Protein AF-A0A344W800-F1 (afdb_monomer_lite)

Foldseek 3Di:
DVVVVVVVVVVVVPFFPVQVVLVVLLVVLLQVLLVLFQQLLVLLVVLLVVLQVQLLVCLVVCLVPPQVLPDPDDSLLSSLVSSVCSSVVSNVVVVVLLVVLVVLLPDPQLLVVQVVVVVVVVLVVLLVVLLVCLCVQLVPPVLCVVCVRSSVSSVVSSVVSSVVVVVVVVVVCVVVVPDRDSDDDPPCRVVSVVVSVVSSVVNCNNSVVPDDDSNRSNNSSVSSSVSSLVVLLSVLLSQVLHPVNCPDPSQPVGDHDNVVSNVVNLLCLVVCVVRRVSRDNDCPRVVNVVCCCVPVND

Radius of gyration: 25.33 Å; chains: 1; bounding box: 66×56×64 Å

pLDDT: mean 83.4, std 11.25, range [41.91, 95.56]

Structure (mmCIF, N/CA/C/O backbone):
data_AF-A0A344W800-F1
#
_entry.id   AF-A0A344W800-F1
#
loop_
_atom_site.group_PDB
_atom_site.id
_atom_site.type_symbol
_atom_site.label_atom_id
_atom_site.label_alt_id
_atom_site.label_comp_id
_atom_site.label_asym_id
_atom_site.label_entity_id
_atom_site.label_seq_id
_atom_site.pdbx_PDB_ins_code
_atom_site.Cartn_x
_atom_site.Cartn_y
_atom_site.Cartn_z
_atom_site.occupancy
_atom_site.B_iso_or_equiv
_atom_site.auth_seq_id
_atom_site.auth_comp_id
_atom_site.auth_asym_id
_atom_site.auth_atom_id
_atom_site.pdbx_PDB_model_num
ATOM 1 N N . MET A 1 1 ? 21.351 33.895 -22.421 1.00 49.69 1 MET A N 1
ATOM 2 C CA . MET A 1 1 ? 20.233 33.202 -21.737 1.00 49.69 1 MET A CA 1
ATOM 3 C C . MET A 1 1 ? 19.113 32.776 -22.689 1.00 49.69 1 MET A C 1
ATOM 5 O O . MET A 1 1 ? 18.668 31.650 -22.544 1.00 49.69 1 MET A O 1
ATOM 9 N N . GLY A 1 2 ? 18.699 33.583 -23.681 1.00 63.81 2 GLY A N 1
ATOM 10 C CA . GLY A 1 2 ? 17.606 33.224 -24.612 1.00 63.81 2 GLY A CA 1
ATOM 11 C C . GLY A 1 2 ? 17.771 31.886 -25.351 1.00 63.81 2 GLY A C 1
ATOM 12 O O . GLY A 1 2 ? 16.849 31.085 -25.349 1.00 63.81 2 GLY A O 1
ATOM 13 N N . ASN A 1 3 ? 18.964 31.576 -25.877 1.00 68.25 3 ASN A N 1
ATOM 14 C CA . ASN A 1 3 ? 19.209 30.296 -26.566 1.00 68.25 3 ASN A CA 1
ATOM 15 C C . ASN A 1 3 ? 19.144 29.072 -25.638 1.00 68.25 3 ASN A C 1
ATOM 17 O O . ASN A 1 3 ? 18.740 28.005 -26.075 1.00 68.25 3 ASN A O 1
ATOM 21 N N . PHE A 1 4 ? 19.506 29.220 -24.358 1.00 73.19 4 PHE A N 1
ATOM 22 C CA . PHE A 1 4 ? 19.396 28.136 -23.379 1.00 73.19 4 PHE A CA 1
ATOM 23 C C . PHE A 1 4 ? 17.930 27.837 -23.066 1.00 73.19 4 PHE A C 1
ATOM 25 O O . PHE A 1 4 ? 17.520 26.689 -23.151 1.00 73.19 4 PHE A O 1
ATOM 32 N N . PHE A 1 5 ? 17.131 28.869 -22.772 1.00 72.06 5 PHE A N 1
ATOM 33 C CA . PHE A 1 5 ? 15.703 28.685 -22.516 1.00 72.06 5 PHE A CA 1
ATOM 34 C C . PHE A 1 5 ? 14.963 28.195 -23.761 1.00 72.06 5 PHE A C 1
ATOM 36 O O . PHE A 1 5 ? 14.149 27.296 -23.637 1.00 72.06 5 PHE A O 1
ATOM 43 N N . ASN A 1 6 ? 15.274 28.701 -24.957 1.00 71.38 6 ASN A N 1
ATOM 44 C CA . ASN A 1 6 ? 14.645 28.227 -26.193 1.00 71.38 6 ASN A CA 1
ATOM 45 C C . ASN A 1 6 ? 15.005 26.770 -26.502 1.00 71.38 6 ASN A C 1
ATOM 47 O O . ASN A 1 6 ? 14.124 25.998 -26.857 1.00 71.38 6 ASN A O 1
ATOM 51 N N . ASN A 1 7 ? 16.265 26.366 -26.309 1.00 72.62 7 ASN A N 1
ATOM 52 C CA . ASN A 1 7 ? 16.652 24.963 -26.458 1.00 72.62 7 ASN A CA 1
ATOM 53 C C . ASN A 1 7 ? 15.999 24.084 -25.388 1.00 72.62 7 ASN A C 1
ATOM 55 O O . ASN A 1 7 ? 15.491 23.022 -25.713 1.00 72.62 7 ASN A O 1
ATOM 59 N N . PHE A 1 8 ? 15.939 24.549 -24.141 1.00 72.75 8 PHE A N 1
ATOM 60 C CA . PHE A 1 8 ? 15.263 23.850 -23.051 1.00 72.75 8 PHE A CA 1
ATOM 61 C C . PHE A 1 8 ? 13.765 23.665 -23.332 1.00 72.75 8 PHE A C 1
ATOM 63 O O . PHE A 1 8 ? 13.250 22.558 -23.205 1.00 72.75 8 PHE A O 1
ATOM 70 N N . TRP A 1 9 ? 13.076 24.714 -23.791 1.00 69.81 9 TRP A N 1
ATOM 71 C CA . TRP A 1 9 ? 11.665 24.657 -24.176 1.00 69.81 9 TRP A CA 1
ATOM 72 C C . TRP A 1 9 ? 11.426 23.784 -25.409 1.00 69.81 9 TRP A C 1
ATOM 74 O O . TRP A 1 9 ? 10.441 23.055 -25.428 1.00 69.81 9 TRP A O 1
ATOM 84 N N . ASN A 1 10 ? 12.330 23.801 -26.392 1.00 72.88 10 ASN A N 1
ATOM 85 C CA . ASN A 1 10 ? 12.253 22.929 -27.567 1.00 72.88 10 ASN A CA 1
ATOM 86 C C . ASN A 1 10 ? 12.491 21.456 -27.215 1.00 72.88 10 ASN A C 1
ATOM 88 O O . ASN A 1 10 ? 11.852 20.581 -27.783 1.00 72.88 10 ASN A O 1
ATOM 92 N N . THR A 1 11 ? 13.381 21.158 -26.267 1.00 67.12 11 THR A N 1
ATOM 93 C CA . THR A 1 11 ? 13.547 19.792 -25.759 1.00 67.12 11 THR A CA 1
ATOM 94 C C . THR A 1 11 ? 12.309 19.357 -24.977 1.00 67.12 11 THR A C 1
ATOM 96 O O . THR A 1 11 ? 11.832 18.251 -25.184 1.00 67.12 11 THR A O 1
ATOM 99 N N . ILE A 1 12 ? 11.738 20.234 -24.143 1.00 63.16 12 ILE A N 1
ATOM 100 C CA . ILE A 1 12 ? 10.513 19.963 -23.373 1.00 63.16 12 ILE A CA 1
ATOM 101 C C . ILE A 1 12 ? 9.280 19.771 -24.266 1.00 63.16 12 ILE A C 1
ATOM 103 O O . ILE A 1 12 ? 8.424 18.948 -23.947 1.00 63.16 12 ILE A O 1
ATOM 107 N N . SER A 1 13 ? 9.165 20.505 -25.374 1.00 63.06 13 SER A N 1
ATOM 108 C CA . SER A 1 13 ? 8.024 20.385 -26.291 1.00 63.06 13 SER A CA 1
ATOM 109 C C . SER A 1 13 ? 8.039 19.097 -27.117 1.00 63.06 13 SER A C 1
ATOM 111 O O . SER A 1 13 ? 6.994 18.704 -27.627 1.00 63.06 13 SER A O 1
ATOM 113 N N . LEU A 1 14 ? 9.195 18.434 -27.217 1.00 68.12 14 LEU A N 1
ATOM 114 C CA . LEU A 1 14 ? 9.367 17.143 -27.887 1.00 68.12 14 LEU A CA 1
ATOM 115 C C . LEU A 1 14 ? 9.095 15.938 -26.969 1.00 68.12 14 LEU A C 1
ATOM 117 O O . LEU A 1 14 ? 9.099 14.809 -27.451 1.00 68.12 14 LEU A O 1
ATOM 121 N N . LEU A 1 15 ? 8.865 16.146 -25.665 1.00 70.19 15 LEU A N 1
ATOM 122 C CA . LEU A 1 15 ? 8.589 15.049 -24.733 1.00 70.19 15 LEU A CA 1
ATOM 123 C C . LEU A 1 15 ? 7.209 14.431 -24.982 1.00 70.19 15 LEU A C 1
ATOM 125 O O . LEU A 1 15 ? 6.197 15.134 -25.064 1.00 70.19 15 LEU A O 1
ATOM 129 N N . ALA A 1 16 ? 7.161 13.099 -24.992 1.00 76.50 16 ALA A N 1
ATOM 130 C CA . ALA A 1 16 ? 5.912 12.352 -25.016 1.00 76.50 16 ALA A CA 1
ATOM 131 C C . ALA A 1 16 ? 5.113 12.571 -23.715 1.00 76.50 16 ALA A C 1
ATOM 133 O O . ALA A 1 16 ? 5.649 12.931 -22.663 1.00 76.50 16 ALA A O 1
ATOM 134 N N . TRP A 1 17 ? 3.803 12.316 -23.754 1.00 75.62 17 TRP A N 1
ATOM 135 C CA . TRP A 1 17 ? 2.934 12.431 -22.572 1.00 75.62 17 TRP A CA 1
ATOM 136 C C . TRP A 1 17 ? 3.392 11.527 -21.406 1.00 75.62 17 TRP A C 1
ATOM 138 O O . TRP A 1 17 ? 3.199 11.864 -20.236 1.00 75.62 17 TRP A O 1
ATOM 148 N N . SER A 1 18 ? 4.033 10.400 -21.726 1.00 76.44 18 SER A N 1
ATOM 149 C CA . SER A 1 18 ? 4.589 9.422 -20.789 1.00 76.44 18 SER A CA 1
ATOM 150 C C . SER A 1 18 ? 5.820 9.958 -20.033 1.00 76.44 18 SER A C 1
ATOM 152 O O . SER A 1 18 ? 5.978 9.711 -18.832 1.00 76.44 18 SER A O 1
ATOM 154 N N . ASP A 1 19 ? 6.644 10.784 -20.685 1.00 81.44 19 ASP A N 1
ATOM 155 C CA . ASP A 1 19 ? 7.768 11.482 -20.052 1.00 81.44 19 ASP A CA 1
ATOM 156 C C . ASP A 1 19 ? 7.292 12.557 -19.078 1.00 81.44 19 ASP A C 1
ATOM 158 O O . ASP A 1 19 ? 7.815 12.672 -17.967 1.00 81.44 19 ASP A O 1
ATOM 162 N N . TRP A 1 20 ? 6.263 13.316 -19.465 1.00 82.94 20 TRP A N 1
ATOM 163 C CA . TRP A 1 20 ? 5.637 14.302 -18.585 1.00 82.94 20 TRP A CA 1
ATOM 164 C C . TRP A 1 20 ? 5.102 13.657 -17.310 1.00 82.94 20 TRP A C 1
ATOM 166 O O . TRP A 1 20 ? 5.324 14.181 -16.218 1.00 82.94 20 TRP A O 1
ATOM 176 N N . LEU A 1 21 ? 4.455 12.497 -17.429 1.00 84.62 21 LEU A N 1
ATOM 177 C CA . LEU A 1 21 ? 3.961 11.745 -16.279 1.00 84.62 21 LEU A CA 1
ATOM 178 C C . LEU A 1 21 ? 5.110 11.310 -15.357 1.00 84.62 21 LEU A C 1
ATOM 180 O O . LEU A 1 21 ? 5.040 11.531 -14.146 1.00 84.62 21 LEU A O 1
ATOM 184 N N . THR A 1 22 ? 6.192 10.769 -15.921 1.00 87.75 22 THR A N 1
ATOM 185 C CA . THR A 1 22 ? 7.390 10.371 -15.164 1.00 87.75 22 THR A CA 1
ATOM 186 C C . THR A 1 22 ? 8.010 11.554 -14.417 1.00 87.75 22 THR A C 1
ATOM 188 O O . THR A 1 22 ? 8.276 11.469 -13.215 1.00 87.75 22 THR A O 1
ATOM 191 N N . LEU A 1 23 ? 8.186 12.691 -15.094 1.00 88.50 23 LEU A N 1
ATOM 192 C CA . LEU A 1 23 ? 8.730 13.906 -14.485 1.00 88.50 23 LEU A CA 1
ATOM 193 C C . LEU A 1 23 ? 7.828 14.445 -13.373 1.00 88.50 23 LEU A C 1
ATOM 195 O O . LEU A 1 23 ? 8.332 14.814 -12.313 1.00 88.50 23 LEU A O 1
ATOM 199 N N . ILE A 1 24 ? 6.508 14.449 -13.573 1.00 90.44 24 ILE A N 1
ATOM 200 C CA . ILE A 1 24 ? 5.546 14.864 -12.545 1.00 90.44 24 ILE A CA 1
ATOM 201 C C . ILE A 1 24 ? 5.686 13.986 -11.299 1.00 90.44 24 ILE A C 1
ATOM 203 O O . ILE A 1 24 ? 5.756 14.521 -10.190 1.00 90.44 24 ILE A O 1
ATOM 207 N N . ILE A 1 25 ? 5.787 12.661 -11.459 1.00 89.88 25 ILE A N 1
ATOM 208 C CA . ILE A 1 25 ? 5.995 11.745 -10.330 1.00 89.88 25 ILE A CA 1
ATOM 209 C C . ILE A 1 25 ? 7.291 12.101 -9.593 1.00 89.88 25 ILE A C 1
ATOM 211 O O . ILE A 1 25 ? 7.264 12.309 -8.378 1.00 89.88 25 ILE A O 1
ATOM 215 N N . LEU A 1 26 ? 8.413 12.238 -10.301 1.00 93.25 26 LEU A N 1
ATOM 216 C CA . LEU A 1 26 ? 9.699 12.563 -9.674 1.00 93.25 26 LEU A CA 1
ATOM 217 C C . LEU A 1 26 ? 9.670 13.912 -8.945 1.00 93.25 26 LEU A C 1
ATOM 219 O O . LEU A 1 26 ? 10.136 14.004 -7.808 1.00 93.25 26 LEU A O 1
ATOM 223 N N . ILE A 1 27 ? 9.070 14.940 -9.549 1.00 92.75 27 ILE A N 1
ATOM 224 C CA . ILE A 1 27 ? 8.921 16.269 -8.940 1.00 92.75 27 ILE A CA 1
ATOM 225 C C . ILE A 1 27 ? 8.067 16.191 -7.670 1.00 92.75 27 ILE A C 1
ATOM 227 O O . ILE A 1 27 ? 8.437 16.772 -6.647 1.00 92.75 27 ILE A O 1
ATOM 231 N N . ILE A 1 28 ? 6.957 15.446 -7.687 1.00 93.56 28 ILE A N 1
ATOM 232 C CA . ILE A 1 28 ? 6.118 15.244 -6.496 1.00 93.56 28 ILE A CA 1
ATOM 233 C C . ILE A 1 28 ? 6.933 14.602 -5.371 1.00 93.56 28 ILE A C 1
ATOM 235 O O . ILE A 1 28 ? 6.839 15.033 -4.220 1.00 93.56 28 ILE A O 1
ATOM 239 N N . PHE A 1 29 ? 7.752 13.598 -5.682 1.00 93.06 29 PHE A N 1
ATOM 240 C CA . PHE A 1 29 ? 8.599 12.932 -4.694 1.00 93.06 29 PHE A CA 1
ATOM 241 C C . PHE A 1 29 ? 9.720 13.838 -4.166 1.00 93.06 29 PHE A C 1
ATOM 243 O O . PHE A 1 29 ? 9.983 13.826 -2.964 1.00 93.06 29 PHE A O 1
ATOM 250 N N . VAL A 1 30 ? 10.313 14.674 -5.017 1.00 93.00 30 VAL A N 1
ATOM 251 C CA . VAL A 1 30 ? 11.285 15.717 -4.645 1.00 93.00 30 VAL A CA 1
ATOM 252 C C . VAL A 1 30 ? 10.670 16.725 -3.675 1.00 93.00 30 VAL A C 1
ATOM 254 O O . VAL A 1 30 ? 11.193 16.931 -2.578 1.00 93.00 30 VAL A O 1
ATOM 257 N N . ILE A 1 31 ? 9.519 17.304 -4.032 1.00 92.56 31 ILE A N 1
ATOM 258 C CA . ILE A 1 31 ? 8.812 18.286 -3.198 1.00 92.56 31 ILE A CA 1
ATOM 259 C C . ILE A 1 31 ? 8.389 17.640 -1.876 1.00 92.56 31 ILE A C 1
ATOM 261 O O . ILE A 1 31 ? 8.593 18.212 -0.803 1.00 92.56 31 ILE A O 1
ATOM 265 N N . ARG A 1 32 ? 7.844 16.419 -1.928 1.00 91.06 32 ARG A N 1
ATOM 266 C CA . ARG A 1 32 ? 7.457 15.667 -0.731 1.00 91.06 32 ARG A CA 1
ATOM 267 C C . ARG A 1 32 ? 8.666 15.390 0.161 1.00 91.06 32 ARG A C 1
ATOM 269 O O . ARG A 1 32 ? 8.565 15.617 1.362 1.00 91.06 32 ARG A O 1
ATOM 276 N N . GLY A 1 33 ? 9.792 14.957 -0.402 1.00 89.31 33 GLY A N 1
ATOM 277 C CA . GLY A 1 33 ? 11.035 14.724 0.334 1.00 89.31 33 GLY A CA 1
ATOM 278 C C . GLY A 1 33 ? 11.569 16.001 0.986 1.00 89.31 33 GLY A C 1
ATOM 279 O O . GLY A 1 33 ? 11.994 15.973 2.140 1.00 89.31 33 GLY A O 1
ATOM 280 N N . PHE A 1 34 ? 11.457 17.143 0.303 1.00 89.62 34 PHE A N 1
ATOM 281 C CA . PHE A 1 34 ? 11.826 18.441 0.865 1.00 89.62 34 PHE A CA 1
ATOM 282 C C . PHE A 1 34 ? 10.953 18.838 2.062 1.00 89.62 34 PHE A C 1
ATOM 284 O O . PHE A 1 34 ? 11.475 19.260 3.092 1.00 89.62 34 PHE A O 1
ATOM 291 N N . ILE A 1 35 ? 9.630 18.676 1.948 1.00 87.94 35 ILE A N 1
ATOM 292 C CA . ILE A 1 35 ? 8.675 18.999 3.024 1.00 87.94 35 ILE A CA 1
ATOM 293 C C . ILE A 1 35 ? 8.844 18.049 4.216 1.00 87.94 35 ILE A C 1
ATOM 295 O O . ILE A 1 35 ? 8.729 18.468 5.366 1.00 87.94 35 ILE A O 1
ATOM 299 N N . GLN A 1 36 ? 9.084 16.763 3.953 1.00 85.69 36 GLN A N 1
ATOM 300 C CA . GLN A 1 36 ? 9.204 15.739 4.993 1.00 85.69 36 GLN A CA 1
ATOM 301 C C . GLN A 1 36 ? 10.559 15.770 5.704 1.00 85.69 36 GLN A C 1
ATOM 303 O O . GLN A 1 36 ? 10.627 15.433 6.887 1.00 85.69 36 GLN A O 1
ATOM 308 N N . GLY A 1 37 ? 11.612 16.188 5.003 1.00 88.12 37 GLY A N 1
ATOM 309 C CA . GLY A 1 37 ? 12.973 16.189 5.515 1.00 88.12 37 GLY A CA 1
ATOM 310 C C . GLY A 1 37 ? 13.622 14.802 5.539 1.00 88.12 37 GLY A C 1
ATOM 311 O O . GLY A 1 37 ? 12.955 13.769 5.484 1.00 88.12 37 GLY A O 1
ATOM 312 N N . LEU A 1 38 ? 14.953 14.783 5.633 1.00 87.94 38 LEU A N 1
ATOM 313 C CA . LEU A 1 38 ? 15.798 13.590 5.530 1.00 87.94 38 LEU A CA 1
ATOM 314 C C . LEU A 1 38 ? 15.372 12.479 6.494 1.00 87.94 38 LEU A C 1
ATOM 316 O O . LEU A 1 38 ? 15.190 11.347 6.063 1.00 87.94 38 LEU A O 1
ATOM 320 N N . ALA A 1 39 ? 15.195 12.783 7.782 1.00 86.44 39 ALA A N 1
ATOM 321 C CA . ALA A 1 39 ? 14.913 11.751 8.784 1.00 86.44 39 ALA A CA 1
ATOM 322 C C . ALA A 1 39 ? 13.621 10.972 8.486 1.00 86.44 39 ALA A C 1
ATOM 324 O O . ALA A 1 39 ? 13.608 9.741 8.498 1.00 86.44 39 ALA A O 1
ATOM 325 N N . LYS A 1 40 ? 12.542 11.689 8.159 1.00 87.88 40 LYS A N 1
ATOM 326 C CA . LYS A 1 40 ? 11.261 11.071 7.807 1.00 87.88 40 LYS A CA 1
ATOM 327 C C . LYS A 1 40 ? 11.345 10.330 6.475 1.00 87.88 40 LYS A C 1
ATOM 329 O O . LYS A 1 40 ? 10.721 9.281 6.314 1.00 87.88 40 LYS A O 1
ATOM 334 N N . GLU A 1 41 ? 12.139 10.847 5.544 1.00 90.25 41 GLU A N 1
ATOM 335 C CA . GLU A 1 41 ? 12.329 10.242 4.233 1.00 90.25 41 GLU A CA 1
ATOM 336 C C . GLU A 1 41 ? 13.143 8.938 4.292 1.00 90.25 41 GLU A C 1
ATOM 338 O O . GLU A 1 41 ? 12.787 7.986 3.602 1.00 90.25 41 GLU A O 1
ATOM 343 N N . ILE A 1 42 ? 14.135 8.825 5.187 1.00 90.25 42 ILE A N 1
ATOM 344 C CA . ILE A 1 42 ? 14.853 7.565 5.467 1.00 90.25 42 ILE A CA 1
ATOM 345 C C . ILE A 1 42 ? 13.879 6.488 5.956 1.00 90.25 42 ILE A C 1
ATOM 347 O O . ILE A 1 42 ? 13.868 5.375 5.434 1.00 90.25 42 ILE A O 1
ATOM 351 N N . ILE A 1 43 ? 13.022 6.819 6.926 1.00 89.69 43 ILE A N 1
ATOM 352 C CA . ILE A 1 43 ? 12.011 5.880 7.439 1.00 89.69 43 ILE A CA 1
ATOM 353 C C . ILE A 1 43 ? 11.050 5.482 6.312 1.00 89.69 43 ILE A C 1
ATOM 355 O O . ILE A 1 43 ? 10.740 4.305 6.131 1.00 89.69 43 ILE A O 1
ATOM 359 N N . SER A 1 44 ? 10.621 6.456 5.506 1.00 89.31 44 SER A N 1
ATOM 360 C CA . SER A 1 44 ? 9.770 6.229 4.333 1.00 89.31 44 SER A CA 1
ATOM 361 C C . SER A 1 44 ? 10.415 5.272 3.326 1.00 89.31 44 SER A C 1
ATOM 363 O O . SER A 1 44 ? 9.707 4.447 2.750 1.00 89.31 44 SER A O 1
ATOM 365 N N . LEU A 1 45 ? 11.733 5.363 3.132 1.00 91.62 45 LEU A N 1
ATOM 366 C CA . LEU A 1 45 ? 12.513 4.501 2.246 1.00 91.62 45 LEU A CA 1
ATOM 367 C C . LEU A 1 45 ? 12.637 3.074 2.794 1.00 91.62 45 LEU A C 1
ATOM 369 O O . LEU A 1 45 ? 12.473 2.128 2.029 1.00 91.62 45 LEU A O 1
ATOM 373 N N . ILE A 1 46 ? 12.815 2.896 4.108 1.00 91.75 46 ILE A N 1
ATOM 374 C CA . ILE A 1 46 ? 12.781 1.564 4.742 1.00 91.75 46 ILE A CA 1
ATOM 375 C C . ILE A 1 46 ? 11.445 0.867 4.452 1.00 91.75 46 ILE A C 1
ATOM 377 O O . ILE A 1 46 ? 11.426 -0.305 4.087 1.00 91.75 46 ILE A O 1
ATOM 381 N N . PHE A 1 47 ? 10.325 1.590 4.534 1.00 91.50 47 PHE A N 1
ATOM 382 C CA . PHE A 1 47 ? 9.023 1.026 4.173 1.00 91.50 47 PHE A CA 1
ATOM 383 C C . PHE A 1 47 ? 8.890 0.684 2.683 1.00 91.50 47 PHE A C 1
ATOM 385 O O . PHE A 1 47 ? 8.169 -0.253 2.358 1.00 91.50 47 PHE A O 1
ATOM 392 N N . VAL A 1 48 ? 9.560 1.408 1.777 1.00 92.50 48 VAL A N 1
ATOM 393 C CA . VAL A 1 48 ? 9.609 1.023 0.352 1.00 92.50 48 VAL A CA 1
ATOM 394 C C . VAL A 1 48 ? 10.352 -0.293 0.186 1.00 92.50 48 VAL A C 1
ATOM 396 O O . VAL A 1 48 ? 9.848 -1.181 -0.490 1.00 92.50 48 VAL A O 1
ATOM 399 N N . ILE A 1 49 ? 11.503 -0.447 0.843 1.00 92.19 49 ILE A N 1
ATOM 400 C CA . ILE A 1 49 ? 12.272 -1.697 0.810 1.00 92.19 49 ILE A CA 1
ATOM 401 C C . ILE A 1 49 ? 11.430 -2.852 1.365 1.00 92.19 49 ILE A C 1
ATOM 403 O O . ILE A 1 49 ? 11.334 -3.897 0.731 1.00 92.19 49 ILE A O 1
ATOM 407 N N . LEU A 1 50 ? 10.757 -2.652 2.502 1.00 93.00 50 LEU A N 1
ATOM 408 C CA . LEU A 1 50 ? 9.844 -3.652 3.058 1.00 93.00 50 LEU A CA 1
ATOM 409 C C . LEU A 1 50 ? 8.698 -3.987 2.096 1.00 93.00 50 LEU A C 1
ATOM 411 O O . LEU A 1 50 ? 8.377 -5.159 1.939 1.00 93.00 50 LEU A O 1
ATOM 415 N N . ALA A 1 51 ? 8.109 -2.996 1.422 1.00 93.94 51 ALA A N 1
ATOM 416 C CA . ALA A 1 51 ? 7.059 -3.229 0.432 1.00 93.94 51 ALA A CA 1
ATOM 417 C C . ALA A 1 51 ? 7.557 -4.069 -0.754 1.00 93.94 51 ALA A C 1
ATOM 419 O O . ALA A 1 51 ? 6.834 -4.949 -1.212 1.00 93.94 51 ALA A O 1
ATOM 420 N N . ILE A 1 52 ? 8.791 -3.839 -1.218 1.00 92.00 52 ILE A N 1
ATOM 421 C CA . ILE A 1 52 ? 9.425 -4.650 -2.269 1.00 92.00 52 ILE A CA 1
ATOM 422 C C . ILE A 1 52 ? 9.638 -6.086 -1.782 1.00 92.00 52 ILE A C 1
ATOM 424 O O . ILE A 1 52 ? 9.304 -7.019 -2.503 1.00 92.00 52 ILE A O 1
ATOM 428 N N . ILE A 1 53 ? 10.143 -6.275 -0.558 1.00 92.56 53 ILE A N 1
ATOM 429 C CA . ILE A 1 53 ? 10.363 -7.611 0.022 1.00 92.56 53 ILE A CA 1
ATOM 430 C C . ILE A 1 53 ? 9.038 -8.367 0.168 1.00 92.56 53 ILE A C 1
ATOM 432 O O . ILE A 1 53 ? 8.955 -9.532 -0.202 1.00 92.56 53 ILE A O 1
ATOM 436 N N . ILE A 1 54 ? 7.991 -7.712 0.674 1.00 93.44 54 ILE A N 1
ATOM 437 C CA . ILE A 1 54 ? 6.662 -8.323 0.809 1.00 93.44 54 ILE A CA 1
ATOM 438 C C . ILE A 1 54 ? 6.106 -8.684 -0.572 1.00 93.44 54 ILE A C 1
ATOM 440 O O . ILE A 1 54 ? 5.633 -9.801 -0.761 1.00 93.44 54 ILE A O 1
ATOM 444 N N . ALA A 1 55 ? 6.195 -7.780 -1.551 1.00 93.88 55 ALA A N 1
ATOM 445 C CA . ALA A 1 55 ? 5.766 -8.071 -2.915 1.00 93.88 55 ALA A CA 1
ATOM 446 C C . ALA A 1 55 ? 6.529 -9.265 -3.497 1.00 93.88 55 ALA A C 1
ATOM 448 O O . ALA A 1 55 ? 5.908 -10.167 -4.045 1.00 93.88 55 ALA A O 1
ATOM 449 N N . TRP A 1 56 ? 7.845 -9.320 -3.302 1.00 92.19 56 TRP A N 1
ATOM 450 C CA . TRP A 1 56 ? 8.683 -10.421 -3.763 1.00 92.19 56 TRP A CA 1
ATOM 451 C C . TRP A 1 56 ? 8.320 -11.771 -3.128 1.00 92.19 56 TRP A C 1
ATOM 453 O O . TRP A 1 56 ? 8.292 -12.777 -3.828 1.00 92.1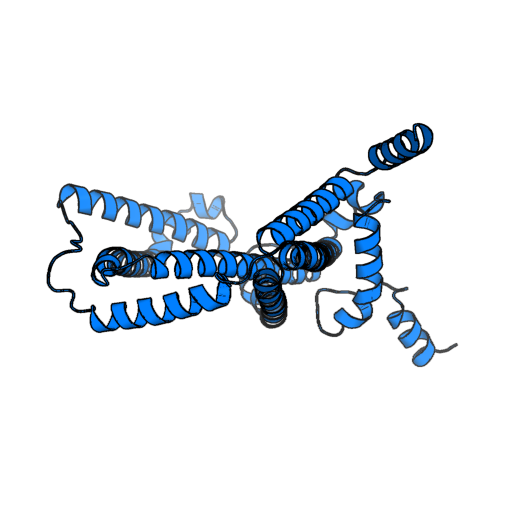9 56 TRP A O 1
ATOM 463 N N . LEU A 1 57 ? 8.003 -11.806 -1.833 1.00 91.56 57 LEU A N 1
ATOM 464 C CA . LEU A 1 57 ? 7.672 -13.057 -1.146 1.00 91.56 57 LEU A CA 1
ATOM 465 C C . LEU A 1 57 ? 6.301 -13.626 -1.535 1.00 91.56 57 LEU A C 1
ATOM 467 O O . LEU A 1 57 ? 6.131 -14.839 -1.495 1.00 91.56 57 LEU A O 1
ATOM 471 N N . TYR A 1 58 ? 5.333 -12.773 -1.886 1.00 92.69 58 TYR A N 1
ATOM 472 C CA . TYR A 1 58 ? 3.928 -13.187 -2.009 1.00 92.69 58 TYR A CA 1
ATOM 473 C C . TYR A 1 58 ? 3.322 -13.036 -3.413 1.00 92.69 58 TYR A C 1
ATOM 475 O O . TYR A 1 58 ? 2.186 -13.465 -3.612 1.00 92.69 58 TYR A O 1
ATOM 483 N N . TYR A 1 59 ? 4.015 -12.441 -4.396 1.00 91.69 59 TYR A N 1
ATOM 484 C CA . TYR A 1 59 ? 3.407 -12.204 -5.719 1.00 91.69 59 TYR A CA 1
ATOM 485 C C . TYR A 1 59 ? 3.025 -13.491 -6.458 1.00 91.69 59 TYR A C 1
ATOM 487 O O . TYR A 1 59 ? 2.009 -13.490 -7.147 1.00 91.69 59 TYR A O 1
ATOM 495 N N . ASP A 1 60 ? 3.800 -14.568 -6.311 1.00 89.31 60 ASP A N 1
ATOM 496 C CA . ASP A 1 60 ? 3.540 -15.857 -6.964 1.00 89.31 60 ASP A CA 1
ATOM 497 C C . ASP A 1 60 ? 2.257 -16.506 -6.418 1.00 89.31 60 ASP A C 1
ATOM 499 O O . ASP A 1 60 ? 1.303 -16.771 -7.150 1.00 89.31 60 ASP A O 1
ATOM 503 N N . GLU A 1 61 ? 2.163 -16.643 -5.094 1.00 89.31 61 GLU A N 1
ATOM 504 C CA . GLU A 1 61 ? 0.976 -17.200 -4.441 1.00 89.31 61 GLU A CA 1
ATOM 505 C C . GLU A 1 61 ? -0.271 -16.333 -4.681 1.00 89.31 61 GLU A C 1
ATOM 507 O O . GLU A 1 61 ? -1.355 -16.860 -4.948 1.00 89.31 61 GLU A O 1
ATOM 512 N N . PHE A 1 62 ? -0.122 -15.004 -4.667 1.00 88.31 62 PHE A N 1
ATOM 513 C CA . PHE A 1 62 ? -1.214 -14.080 -4.975 1.00 88.31 62 PHE A CA 1
ATOM 514 C C . PHE A 1 62 ? -1.658 -14.170 -6.442 1.00 88.31 62 PHE A C 1
ATOM 516 O O . PHE A 1 62 ? -2.861 -14.139 -6.718 1.00 88.31 62 PHE A O 1
ATOM 523 N N . ALA A 1 63 ? -0.719 -14.336 -7.379 1.00 88.81 63 ALA A N 1
ATOM 524 C CA . ALA A 1 63 ? -1.019 -14.549 -8.791 1.00 88.81 63 ALA A CA 1
ATOM 525 C C . ALA A 1 63 ? -1.833 -15.822 -8.999 1.00 88.81 63 ALA A C 1
ATOM 527 O O . ALA A 1 63 ? -2.906 -15.761 -9.595 1.00 88.81 63 ALA A O 1
ATOM 528 N N . ASN A 1 64 ? -1.368 -16.948 -8.465 1.00 86.75 64 ASN A N 1
ATOM 529 C CA . ASN A 1 64 ? -1.976 -18.247 -8.742 1.00 86.75 64 ASN A CA 1
ATOM 530 C C . ASN A 1 64 ? -3.281 -18.478 -7.974 1.00 86.75 64 ASN A C 1
ATOM 532 O O . ASN A 1 64 ? -4.187 -19.121 -8.501 1.00 86.75 64 ASN A O 1
ATOM 536 N N . THR A 1 65 ? -3.394 -17.952 -6.752 1.00 84.88 65 THR A N 1
ATOM 537 C CA . THR A 1 65 ? -4.549 -18.212 -5.875 1.00 84.88 65 THR A CA 1
ATOM 538 C C . THR A 1 65 ? -5.669 -17.198 -6.077 1.00 84.88 65 THR A C 1
ATOM 540 O O . THR A 1 65 ? -6.852 -17.541 -6.007 1.00 84.88 65 THR A O 1
ATOM 543 N N . PHE A 1 66 ? -5.315 -15.934 -6.315 1.00 83.00 66 PHE A N 1
ATOM 544 C CA . PHE A 1 66 ? -6.280 -14.843 -6.374 1.00 83.00 66 PHE A CA 1
ATOM 545 C C . PHE A 1 66 ? -6.383 -14.260 -7.780 1.00 83.00 66 PHE A C 1
ATOM 547 O O . PHE A 1 66 ? -7.453 -14.309 -8.378 1.00 83.00 66 PHE A O 1
ATOM 554 N N . LEU A 1 67 ? -5.293 -13.729 -8.334 1.00 83.94 67 LEU A N 1
ATOM 555 C CA . LEU A 1 67 ? -5.370 -12.863 -9.513 1.00 83.94 67 LEU A CA 1
ATOM 556 C C . LEU A 1 67 ? -5.684 -13.623 -10.815 1.00 83.94 67 LEU A C 1
ATOM 558 O O . LEU A 1 67 ? -6.440 -13.115 -11.643 1.00 83.94 67 LEU A O 1
ATOM 562 N N . SER A 1 68 ? -5.197 -14.857 -10.962 1.00 83.81 68 SER A N 1
ATOM 563 C CA . SER A 1 68 ? -5.492 -15.766 -12.085 1.00 83.81 68 SER A CA 1
ATOM 564 C C . SER A 1 68 ? -6.986 -16.073 -12.223 1.00 83.81 68 SER A C 1
ATOM 566 O O . SER A 1 68 ? -7.516 -16.165 -13.328 1.00 83.81 68 SER A O 1
ATOM 568 N N . ASN A 1 69 ? -7.687 -16.162 -11.090 1.00 81.62 69 ASN A N 1
ATOM 569 C CA . ASN A 1 69 ? -9.124 -16.396 -11.036 1.00 81.62 69 ASN A CA 1
ATOM 570 C C . ASN A 1 69 ? -9.929 -15.154 -11.414 1.00 81.62 69 ASN A C 1
ATOM 572 O O . ASN A 1 69 ? -11.134 -15.263 -11.586 1.00 81.62 69 ASN A O 1
ATOM 576 N N . TRP A 1 70 ? -9.304 -13.982 -11.515 1.00 74.94 70 TRP A N 1
ATOM 577 C CA . TRP A 1 70 ? -9.974 -12.706 -11.770 1.00 74.94 70 TRP A CA 1
ATOM 578 C C . TRP A 1 70 ? -9.668 -12.142 -13.151 1.00 74.94 70 TRP A C 1
ATOM 580 O O . TRP A 1 70 ? -10.541 -11.544 -13.779 1.00 74.94 70 TRP A O 1
ATOM 590 N N . ILE A 1 71 ? -8.432 -12.312 -13.613 1.00 77.19 71 ILE A N 1
ATOM 591 C CA . ILE A 1 71 ? -7.925 -11.720 -14.845 1.00 77.19 71 ILE A CA 1
ATOM 592 C C . ILE A 1 71 ? -7.348 -12.835 -15.712 1.00 77.19 71 ILE A C 1
ATOM 594 O O . ILE A 1 71 ? -6.369 -13.482 -15.350 1.00 77.19 71 ILE A O 1
ATOM 598 N N . SER A 1 72 ? -7.933 -13.018 -16.895 1.00 68.56 72 SER A N 1
ATOM 599 C CA . SER A 1 72 ? -7.362 -13.857 -17.948 1.00 68.56 72 SER A CA 1
ATOM 600 C C . SER A 1 72 ? -6.342 -13.033 -18.733 1.00 68.56 72 SER A C 1
ATOM 602 O O . SER A 1 72 ? -6.690 -12.381 -19.714 1.00 68.56 72 SER A O 1
ATOM 604 N N . SER A 1 73 ? -5.099 -13.014 -18.259 1.00 69.44 73 SER A N 1
ATOM 605 C CA . SER A 1 73 ? -3.961 -12.424 -18.972 1.00 69.44 73 SER A CA 1
ATOM 606 C C . SER A 1 73 ? -2.878 -13.479 -19.190 1.00 69.44 73 SER A C 1
ATOM 608 O O . SER A 1 73 ? -2.960 -14.586 -18.654 1.00 69.44 73 SER A O 1
ATOM 610 N N . GLU A 1 74 ? -1.864 -13.145 -19.981 1.00 77.94 74 GLU A N 1
ATOM 611 C CA . GLU A 1 74 ? -0.649 -13.951 -20.088 1.00 77.94 74 GLU A CA 1
ATOM 612 C C . GLU A 1 74 ? -0.041 -14.173 -18.693 1.00 77.94 74 GLU A C 1
ATOM 614 O O . GLU A 1 74 ? -0.086 -13.287 -17.832 1.00 77.94 74 GLU A O 1
ATOM 619 N N . SER A 1 75 ? 0.526 -15.360 -18.457 1.00 74.75 75 SER A N 1
ATOM 620 C CA . SER A 1 75 ? 1.056 -15.766 -17.145 1.00 74.75 75 SER A CA 1
ATOM 621 C C . SER A 1 75 ? 2.036 -14.737 -16.575 1.00 74.75 75 SER A C 1
ATOM 623 O O . SER A 1 75 ? 1.940 -14.359 -15.408 1.00 74.75 75 SER A O 1
ATOM 625 N N . GLN A 1 76 ? 2.921 -14.212 -17.420 1.00 78.12 76 GLN A N 1
ATOM 626 C CA . GLN A 1 76 ? 3.911 -13.207 -17.051 1.00 78.12 76 GLN A CA 1
ATOM 627 C C . GLN A 1 76 ? 3.270 -11.890 -16.584 1.00 78.12 76 GLN A C 1
ATOM 629 O O . GLN A 1 76 ? 3.626 -11.357 -15.529 1.00 78.12 76 GLN A O 1
ATOM 634 N N . SER A 1 77 ? 2.266 -11.402 -17.318 1.00 84.50 77 SER A N 1
ATOM 635 C CA . SER A 1 77 ? 1.514 -10.207 -16.939 1.00 84.50 77 SER A CA 1
ATOM 636 C C . SER A 1 77 ? 0.764 -10.397 -15.616 1.00 84.50 77 SER A C 1
ATOM 638 O O . SER A 1 77 ? 0.690 -9.458 -14.824 1.00 84.50 77 SER A O 1
ATOM 640 N N . ILE A 1 78 ? 0.226 -11.594 -15.339 1.00 86.44 78 ILE A N 1
ATOM 641 C CA . ILE A 1 78 ? -0.451 -11.893 -14.063 1.00 86.44 78 ILE A CA 1
ATOM 642 C C . ILE A 1 78 ? 0.541 -11.781 -12.897 1.00 86.44 78 ILE A C 1
ATOM 644 O O . ILE A 1 78 ? 0.234 -11.123 -11.901 1.00 86.44 78 ILE A O 1
ATOM 648 N N . PHE A 1 79 ? 1.740 -12.358 -13.014 1.00 88.38 79 PHE A N 1
ATOM 649 C CA . PHE A 1 79 ? 2.753 -12.277 -11.958 1.00 88.38 79 PHE A CA 1
ATOM 650 C C . PHE A 1 79 ? 3.223 -10.842 -11.688 1.00 88.38 79 PHE A C 1
ATOM 652 O O . PHE A 1 79 ? 3.339 -10.434 -10.529 1.00 88.38 79 PHE A O 1
ATOM 659 N N . ALA A 1 80 ? 3.440 -10.047 -12.733 1.00 88.94 80 ALA A N 1
ATOM 660 C CA . ALA A 1 80 ? 3.835 -8.653 -12.569 1.00 88.94 80 ALA A CA 1
ATOM 661 C C . ALA A 1 80 ? 2.714 -7.770 -12.011 1.00 88.94 80 ALA A C 1
ATOM 663 O O . ALA A 1 80 ? 2.969 -6.911 -11.161 1.00 88.94 80 ALA A O 1
ATOM 664 N N . LEU A 1 81 ? 1.465 -7.999 -12.436 1.00 89.94 81 LEU A N 1
ATOM 665 C CA . LEU A 1 81 ? 0.299 -7.350 -11.838 1.00 89.94 81 LEU A CA 1
ATOM 666 C C . LEU A 1 81 ? 0.227 -7.665 -10.348 1.00 89.94 81 LEU A C 1
ATOM 668 O O . LEU A 1 81 ? 0.085 -6.743 -9.549 1.00 89.94 81 LEU A O 1
ATOM 672 N N . SER A 1 82 ? 0.387 -8.929 -9.962 1.00 92.12 82 SER A N 1
ATOM 673 C CA . SER A 1 82 ? 0.415 -9.349 -8.559 1.00 92.12 82 SER A CA 1
ATOM 674 C C . SER A 1 82 ? 1.497 -8.636 -7.758 1.00 92.12 82 SER A C 1
ATOM 676 O O . SER A 1 82 ? 1.211 -8.092 -6.689 1.00 92.12 82 SER A O 1
ATOM 678 N N . PHE A 1 83 ? 2.718 -8.560 -8.294 1.00 93.12 83 PHE A N 1
ATOM 679 C CA . PHE A 1 83 ? 3.806 -7.817 -7.662 1.00 93.12 83 PHE A CA 1
ATOM 680 C C . PHE A 1 83 ? 3.434 -6.338 -7.474 1.00 93.12 83 PHE A C 1
ATOM 682 O O . PHE A 1 83 ? 3.557 -5.793 -6.374 1.00 93.12 83 PHE A O 1
ATOM 689 N N . GLY A 1 84 ? 2.904 -5.700 -8.522 1.00 92.50 84 GLY A N 1
ATOM 690 C CA . GLY A 1 84 ? 2.444 -4.313 -8.486 1.00 92.50 84 GLY A CA 1
ATOM 691 C C . GLY A 1 84 ? 1.322 -4.064 -7.482 1.00 92.50 84 GLY A C 1
ATOM 692 O O . GLY A 1 84 ? 1.388 -3.104 -6.711 1.00 92.50 84 GLY A O 1
ATOM 693 N N . PHE A 1 85 ? 0.321 -4.944 -7.437 1.00 92.62 85 PHE A N 1
ATOM 694 C CA . PHE A 1 85 ? -0.791 -4.862 -6.492 1.00 92.62 85 PHE A CA 1
ATOM 695 C C . PHE A 1 85 ? -0.307 -4.950 -5.047 1.00 92.62 85 PHE A C 1
ATOM 697 O O . PHE A 1 85 ? -0.708 -4.122 -4.225 1.00 92.62 85 PHE A O 1
ATOM 704 N N . ILE A 1 86 ? 0.584 -5.893 -4.730 1.00 94.31 86 ILE A N 1
ATOM 705 C CA . ILE A 1 86 ? 1.117 -6.037 -3.370 1.00 94.31 86 ILE A CA 1
ATOM 706 C C . ILE A 1 86 ? 2.014 -4.850 -3.008 1.00 94.31 86 ILE A C 1
ATOM 708 O O . ILE A 1 86 ? 1.917 -4.332 -1.892 1.00 94.31 86 ILE A O 1
ATOM 712 N N . PHE A 1 87 ? 2.850 -4.374 -3.933 1.00 94.81 87 PHE A N 1
ATOM 713 C CA . PHE A 1 87 ? 3.719 -3.220 -3.704 1.00 94.81 87 PHE A CA 1
ATOM 714 C C . PHE A 1 87 ? 2.910 -1.941 -3.428 1.00 94.81 87 PHE A C 1
ATOM 716 O O . PHE A 1 87 ? 3.118 -1.273 -2.408 1.00 94.81 87 PHE A O 1
ATOM 723 N N . ILE A 1 88 ? 1.939 -1.625 -4.292 1.00 92.75 88 ILE A N 1
ATOM 724 C CA . ILE A 1 88 ? 1.055 -0.461 -4.129 1.00 92.75 88 ILE A CA 1
ATOM 725 C C . ILE A 1 88 ? 0.187 -0.626 -2.877 1.00 92.75 88 ILE A C 1
ATOM 727 O O . ILE A 1 88 ? 0.052 0.319 -2.097 1.00 92.75 88 ILE A O 1
ATOM 731 N N . GLY A 1 89 ? -0.352 -1.823 -2.637 1.00 93.19 89 GLY A N 1
ATOM 732 C CA . GLY A 1 89 ? -1.126 -2.145 -1.438 1.00 93.19 89 GLY A CA 1
ATOM 733 C C . GLY A 1 89 ? -0.326 -1.909 -0.157 1.00 93.19 89 GLY A C 1
ATOM 734 O O . GLY A 1 89 ? -0.784 -1.203 0.741 1.00 93.19 89 GLY A O 1
ATOM 735 N N . SER A 1 90 ? 0.914 -2.393 -0.105 1.00 92.69 90 SER A N 1
ATOM 736 C CA . SER A 1 90 ? 1.836 -2.179 1.019 1.00 92.69 90 SER A CA 1
ATOM 737 C C . SER A 1 90 ? 2.147 -0.695 1.229 1.00 92.69 90 SER A C 1
ATOM 739 O O . SER A 1 90 ? 2.160 -0.201 2.361 1.00 92.69 90 SER A O 1
ATOM 7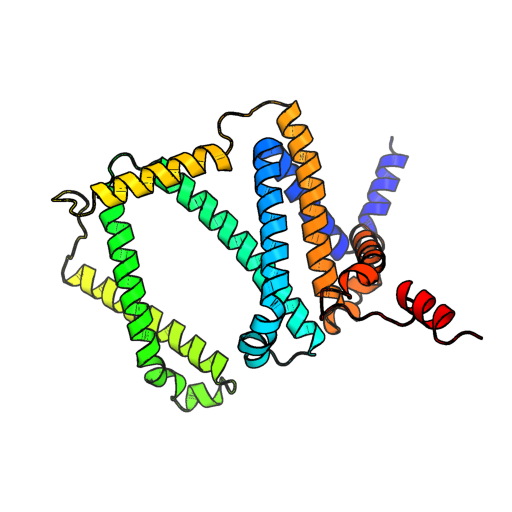41 N N . TRP A 1 91 ? 2.339 0.054 0.142 1.00 89.12 91 TRP A N 1
ATOM 742 C CA . TRP A 1 91 ? 2.531 1.502 0.204 1.00 89.12 91 TRP A CA 1
ATOM 743 C C . TRP A 1 91 ? 1.299 2.241 0.757 1.00 89.12 91 TRP A C 1
ATOM 745 O O . TRP A 1 91 ? 1.446 3.161 1.570 1.00 89.12 91 TRP A O 1
ATOM 755 N N . LEU A 1 92 ? 0.085 1.836 0.371 1.00 89.69 92 LEU A N 1
ATOM 756 C CA . LEU A 1 92 ? -1.163 2.392 0.907 1.00 89.69 92 LEU A CA 1
ATOM 757 C C . LEU A 1 92 ? -1.356 2.042 2.388 1.00 89.69 92 LEU A C 1
ATOM 759 O O . LEU A 1 92 ? -1.735 2.914 3.174 1.00 89.69 92 LEU A O 1
ATOM 763 N N . ILE A 1 93 ? -1.032 0.807 2.789 1.00 90.12 93 ILE A N 1
ATOM 764 C CA . ILE A 1 93 ? -1.058 0.368 4.192 1.00 90.12 93 ILE A CA 1
ATOM 765 C C . ILE A 1 93 ? -0.125 1.235 5.036 1.00 90.12 93 ILE A C 1
ATOM 767 O O . ILE A 1 93 ? -0.525 1.682 6.112 1.00 90.12 93 ILE A O 1
ATOM 771 N N . LYS A 1 94 ? 1.080 1.549 4.538 1.00 90.19 94 LYS A N 1
ATOM 772 C CA . LYS A 1 94 ? 1.991 2.487 5.206 1.00 90.19 94 LYS A CA 1
ATOM 773 C C . LYS A 1 94 ? 1.303 3.828 5.465 1.00 90.19 94 LYS A C 1
ATOM 775 O O . LYS A 1 94 ? 1.301 4.300 6.595 1.00 90.19 94 LYS A O 1
ATOM 780 N N . GLU A 1 95 ? 0.709 4.453 4.451 1.00 87.56 95 GLU A N 1
ATOM 781 C CA . GLU A 1 95 ? 0.036 5.751 4.624 1.00 87.56 95 GLU A CA 1
ATOM 782 C C . GLU A 1 95 ? -1.127 5.663 5.634 1.00 87.56 95 GLU A C 1
ATOM 784 O O . GLU A 1 95 ? -1.288 6.553 6.474 1.00 87.56 95 GLU A O 1
ATOM 789 N N . GLY A 1 96 ? -1.882 4.559 5.622 1.00 87.00 96 GLY A N 1
ATOM 790 C CA . GLY A 1 96 ? -2.891 4.255 6.640 1.00 87.00 96 GLY A CA 1
ATOM 791 C C . GLY A 1 96 ? -2.299 4.160 8.049 1.00 87.00 96 GLY A C 1
ATOM 792 O O . GLY A 1 96 ? -2.830 4.764 8.983 1.00 87.00 96 GLY A O 1
ATOM 793 N N . PHE A 1 97 ? -1.157 3.487 8.196 1.00 88.94 97 PHE A N 1
ATOM 794 C CA . PHE A 1 97 ? -0.452 3.341 9.467 1.00 88.94 97 PHE A CA 1
ATOM 795 C C . PHE A 1 97 ? 0.014 4.690 10.031 1.00 88.94 97 PHE A C 1
ATOM 797 O O . PHE A 1 97 ? -0.251 4.980 11.195 1.00 88.94 97 PHE A O 1
ATOM 804 N N . TYR A 1 98 ? 0.607 5.559 9.201 1.00 88.06 98 TYR A N 1
ATOM 805 C CA . TYR A 1 98 ? 1.014 6.915 9.610 1.00 88.06 98 TYR A CA 1
ATOM 806 C C . TYR A 1 98 ? -0.175 7.752 10.105 1.00 88.06 98 TYR A C 1
ATOM 808 O O . TYR A 1 98 ? -0.054 8.511 11.070 1.00 88.06 98 TYR A O 1
ATOM 816 N N . ARG A 1 99 ? -1.334 7.640 9.445 1.00 88.31 99 ARG A N 1
ATOM 817 C CA . ARG A 1 99 ? -2.554 8.348 9.867 1.00 88.31 99 ARG A CA 1
ATOM 818 C C . ARG A 1 99 ? -3.094 7.797 11.180 1.00 88.31 99 ARG A C 1
ATOM 820 O O . ARG A 1 99 ? -3.524 8.575 12.030 1.00 88.31 99 ARG A O 1
ATOM 827 N N . LEU A 1 100 ? -3.046 6.481 11.353 1.00 86.81 100 LEU A N 1
ATOM 828 C CA . LEU A 1 100 ? -3.536 5.807 12.547 1.00 86.81 100 LEU A CA 1
ATOM 829 C C . LEU A 1 100 ? -2.670 6.129 13.774 1.00 86.81 100 LEU A C 1
ATOM 831 O O . LEU A 1 100 ? -3.214 6.515 14.807 1.00 86.81 100 LEU A O 1
ATOM 835 N N . THR A 1 101 ? -1.338 6.090 13.655 1.00 88.75 101 THR A N 1
ATOM 836 C CA . THR A 1 101 ? -0.426 6.495 14.744 1.00 88.75 101 THR A CA 1
ATOM 837 C C . THR A 1 101 ? -0.619 7.964 15.117 1.00 88.75 101 THR A C 1
ATOM 839 O O . THR A 1 101 ? -0.697 8.298 16.301 1.00 88.75 101 THR A O 1
ATOM 842 N N . ALA A 1 102 ? -0.790 8.837 14.119 1.00 87.44 102 ALA A N 1
ATOM 843 C CA . ALA A 1 102 ? -1.030 10.256 14.350 1.00 87.44 102 ALA A CA 1
ATOM 844 C C . ALA A 1 102 ? -2.369 10.505 15.054 1.00 87.44 102 ALA A C 1
ATOM 846 O O . ALA A 1 102 ? -2.426 11.339 15.959 1.00 87.44 102 ALA A O 1
ATOM 847 N N . TYR A 1 103 ? -3.427 9.779 14.683 1.00 86.19 103 TYR A N 1
ATOM 848 C CA . TYR A 1 103 ? -4.724 9.849 15.357 1.00 86.19 103 TYR A CA 1
ATOM 849 C C . TYR A 1 103 ? -4.617 9.393 16.816 1.00 86.19 103 TYR A C 1
ATOM 851 O O . TYR A 1 103 ? -4.985 10.151 17.712 1.00 86.19 103 TYR A O 1
ATOM 859 N N . CYS A 1 104 ? -4.019 8.224 17.070 1.00 85.38 104 CYS A N 1
ATOM 860 C CA . CYS A 1 104 ? -3.822 7.706 18.425 1.00 85.38 104 CYS A CA 1
ATOM 861 C C . CYS A 1 104 ? -2.985 8.647 19.305 1.00 85.38 104 CYS A C 1
ATOM 863 O O . CYS A 1 104 ? -3.309 8.820 20.474 1.00 85.38 104 CYS A O 1
ATOM 865 N N . SER A 1 105 ? -1.965 9.313 18.747 1.00 86.75 105 SER A N 1
ATOM 866 C CA . SER A 1 105 ? -1.124 10.275 19.486 1.00 86.75 105 SER A CA 1
ATOM 867 C C . SER A 1 105 ? -1.879 11.509 20.005 1.00 86.75 105 SER A C 1
ATOM 869 O O . SER A 1 105 ? -1.367 12.220 20.866 1.00 86.75 105 SER A O 1
ATOM 871 N N . ARG A 1 106 ? -3.073 11.797 19.468 1.00 88.00 106 ARG A N 1
ATOM 872 C CA . ARG A 1 106 ? -3.901 12.952 19.856 1.00 88.00 106 ARG A CA 1
ATOM 873 C C . ARG A 1 106 ? -4.959 12.602 20.899 1.00 88.00 106 ARG A C 1
ATOM 875 O O . ARG A 1 106 ? -5.604 13.509 21.417 1.00 88.00 106 ARG A O 1
ATOM 882 N N . ILE A 1 107 ? -5.160 11.317 21.181 1.00 87.25 107 ILE A N 1
ATOM 883 C CA . ILE A 1 107 ? -6.176 10.859 22.124 1.00 87.25 107 ILE A CA 1
ATOM 884 C C . ILE A 1 107 ? -5.639 11.031 23.540 1.00 87.25 107 ILE A C 1
ATOM 886 O O . ILE A 1 107 ? -4.659 10.396 23.925 1.00 87.25 107 ILE A O 1
ATOM 890 N N . VAL A 1 108 ? -6.295 11.900 24.309 1.00 85.06 108 VAL A N 1
ATOM 891 C CA . VAL A 1 108 ? -5.959 12.145 25.717 1.00 85.06 108 VAL A CA 1
ATOM 892 C C . VAL A 1 108 ? -6.722 11.180 26.621 1.00 85.06 108 VAL A C 1
ATOM 894 O O . VAL A 1 108 ? -6.134 10.609 27.535 1.00 85.06 108 VAL A O 1
ATOM 897 N N . ASN A 1 109 ? -8.013 10.967 26.347 1.00 87.31 109 ASN A N 1
ATOM 898 C CA . ASN A 1 109 ? -8.864 10.069 27.115 1.00 87.31 109 ASN A CA 1
ATOM 899 C C . ASN A 1 109 ? -8.956 8.692 26.426 1.00 87.31 109 ASN A C 1
ATOM 901 O O . ASN A 1 109 ? -9.512 8.602 25.331 1.00 87.31 109 ASN A O 1
ATOM 905 N N . PRO A 1 110 ? -8.468 7.595 27.039 1.00 85.31 110 PRO A N 1
ATOM 906 C CA . PRO A 1 110 ? -8.555 6.261 26.444 1.00 85.31 110 PRO A CA 1
ATOM 907 C C . PRO A 1 110 ? -9.987 5.806 26.133 1.00 85.31 110 PRO A C 1
ATOM 909 O O . PRO A 1 110 ? -10.180 4.984 25.239 1.00 85.31 110 PRO A O 1
ATOM 912 N N . CYS A 1 111 ? -10.992 6.347 26.828 1.00 87.25 111 CYS A N 1
ATOM 913 C CA . CYS A 1 111 ? -12.405 6.041 26.595 1.00 87.25 111 CYS A CA 1
ATOM 914 C C . CYS A 1 111 ? -12.900 6.477 25.209 1.00 87.25 111 CYS A C 1
ATOM 916 O O . CYS A 1 111 ? -13.841 5.880 24.685 1.00 87.25 111 CYS A O 1
ATOM 918 N N . ASP A 1 112 ? -12.227 7.431 24.558 1.00 87.06 112 ASP A N 1
ATOM 919 C CA . ASP A 1 112 ? -12.562 7.855 23.193 1.00 87.06 112 ASP A CA 1
ATOM 920 C C . ASP A 1 112 ? -12.380 6.724 22.167 1.00 87.06 112 ASP A C 1
ATOM 922 O O . ASP A 1 112 ? -12.963 6.767 21.080 1.00 87.06 112 ASP A O 1
ATOM 926 N N . LEU A 1 113 ? -11.609 5.683 22.514 1.00 88.00 113 LEU A N 1
ATOM 927 C CA . LEU A 1 113 ? -11.426 4.489 21.690 1.00 88.00 113 LEU A CA 1
ATOM 928 C C . LEU A 1 113 ? -12.623 3.527 21.734 1.00 88.00 113 LEU A C 1
ATOM 930 O O . LEU A 1 113 ? -12.715 2.655 20.870 1.00 88.00 113 LEU A O 1
ATOM 934 N N . ASN A 1 114 ? -13.555 3.690 22.678 1.00 88.12 114 ASN A N 1
ATOM 935 C CA . ASN A 1 114 ? -14.697 2.790 22.841 1.00 88.12 114 ASN A CA 1
ATOM 936 C C . ASN A 1 114 ? -15.572 2.748 21.581 1.00 88.12 114 ASN A C 1
ATOM 938 O O . ASN A 1 114 ? -15.867 1.681 21.042 1.00 88.12 114 ASN A O 1
ATOM 942 N N . ARG A 1 115 ? -15.919 3.922 21.047 1.00 86.81 115 ARG A N 1
ATOM 943 C CA . ARG A 1 115 ? -16.716 4.042 19.824 1.00 86.81 115 ARG A CA 1
ATOM 944 C C . ARG A 1 115 ? -16.048 3.441 18.582 1.00 86.81 115 ARG A C 1
ATOM 946 O O . ARG A 1 115 ? -16.693 2.612 17.939 1.00 86.81 115 ARG A O 1
ATOM 953 N N . PRO A 1 116 ? -14.809 3.808 18.197 1.00 88.31 116 PRO A N 1
ATOM 954 C CA . PRO A 1 116 ? -14.164 3.198 17.036 1.00 88.31 116 PRO A CA 1
ATOM 955 C C . PRO A 1 116 ? -13.907 1.699 17.235 1.00 88.31 116 PRO A C 1
ATOM 957 O O . PRO A 1 116 ? -14.037 0.940 16.275 1.00 88.31 116 PRO A O 1
ATOM 960 N N . PHE A 1 117 ? -13.618 1.249 18.460 1.00 88.25 117 PHE A N 1
ATOM 961 C CA . PHE A 1 117 ? -13.485 -0.174 18.767 1.00 88.25 117 PHE A CA 1
ATOM 962 C C . PHE A 1 117 ? -14.802 -0.929 18.546 1.00 88.25 117 PHE A C 1
ATOM 964 O O . PHE A 1 117 ? -14.831 -1.896 17.787 1.00 88.25 117 PHE A O 1
ATOM 971 N N . ALA A 1 118 ? -15.905 -0.455 19.128 1.00 88.44 118 ALA A N 1
ATOM 972 C CA . ALA A 1 118 ? -17.221 -1.062 18.953 1.00 88.44 118 ALA A CA 1
ATOM 973 C C . ALA A 1 118 ? -17.648 -1.081 17.477 1.00 88.44 118 ALA A C 1
ATOM 975 O O . ALA A 1 118 ? -18.105 -2.109 16.984 1.00 88.44 118 ALA A O 1
ATOM 976 N N . MET A 1 119 ? -17.431 0.017 16.745 1.00 89.12 119 MET A N 1
ATOM 977 C CA . MET A 1 119 ? -17.705 0.075 15.304 1.00 89.12 119 MET A CA 1
ATOM 978 C C . MET A 1 119 ? -16.871 -0.939 14.513 1.00 89.12 119 MET A C 1
ATOM 980 O O . MET A 1 119 ? -17.400 -1.579 13.606 1.00 89.12 119 MET A O 1
ATOM 984 N N . SER A 1 120 ? -15.595 -1.121 14.861 1.00 89.94 120 SER A N 1
ATOM 985 C CA . SER A 1 120 ? -14.724 -2.124 14.238 1.00 89.94 120 SER A CA 1
ATOM 986 C C . SER A 1 120 ? -15.234 -3.547 14.485 1.00 89.94 120 SER A C 1
ATOM 988 O O . SER A 1 120 ? -15.389 -4.320 13.540 1.00 89.94 120 SER A O 1
ATOM 990 N N . VAL A 1 121 ? -15.593 -3.872 15.732 1.00 91.62 121 VAL A N 1
ATOM 991 C CA . VAL A 1 121 ? -16.141 -5.188 16.103 1.00 91.62 121 VAL A CA 1
ATOM 992 C C . VAL A 1 121 ? -17.467 -5.459 15.391 1.00 91.62 121 VAL A C 1
ATOM 994 O O . VAL A 1 121 ? -17.641 -6.529 14.811 1.00 91.62 121 VAL A O 1
ATOM 997 N N . ILE A 1 122 ? -18.385 -4.490 15.377 1.00 92.00 122 ILE A N 1
ATOM 998 C CA . ILE A 1 122 ? -19.669 -4.613 14.674 1.00 92.00 122 ILE A CA 1
ATOM 999 C C . ILE A 1 122 ? -19.436 -4.820 13.174 1.00 92.00 122 ILE A C 1
ATOM 1001 O O . ILE A 1 122 ? -20.036 -5.714 12.583 1.00 92.00 122 ILE A O 1
ATOM 1005 N N . THR A 1 123 ? -18.536 -4.047 12.565 1.00 93.62 123 THR A N 1
ATOM 1006 C CA . THR A 1 123 ? -18.208 -4.178 11.137 1.00 93.62 123 THR A CA 1
ATOM 1007 C C . THR A 1 123 ? -17.619 -5.553 10.825 1.00 93.62 123 THR A C 1
ATOM 1009 O O . THR A 1 123 ? -17.993 -6.158 9.824 1.00 93.62 123 THR A O 1
ATOM 1012 N N . LEU A 1 124 ? -16.753 -6.083 11.693 1.00 94.69 124 LEU A N 1
ATOM 1013 C CA . LEU A 1 124 ? -16.184 -7.423 11.543 1.00 94.69 124 LEU A CA 1
ATOM 1014 C C . LEU A 1 124 ? -17.266 -8.508 11.603 1.00 94.69 124 LEU A C 1
ATOM 1016 O O . LEU A 1 124 ? -17.291 -9.402 10.760 1.00 94.69 124 LEU A O 1
ATOM 1020 N N . ILE A 1 125 ? -18.187 -8.410 12.564 1.00 94.94 125 ILE A N 1
ATOM 1021 C CA . ILE A 1 125 ? -19.322 -9.334 12.676 1.00 94.94 125 ILE A CA 1
ATOM 1022 C C . ILE A 1 125 ? -20.190 -9.257 11.414 1.00 94.94 125 ILE A C 1
ATOM 1024 O O . ILE A 1 125 ? -20.526 -10.293 10.841 1.00 94.94 125 ILE A O 1
ATOM 1028 N N . ILE A 1 126 ? -20.507 -8.046 10.943 1.00 95.31 126 ILE A N 1
ATOM 1029 C CA . ILE A 1 126 ? -21.267 -7.837 9.704 1.00 95.31 126 ILE A CA 1
ATOM 1030 C C . ILE A 1 126 ? -20.539 -8.458 8.508 1.00 95.31 126 ILE A C 1
ATOM 1032 O O . ILE A 1 126 ? -21.186 -9.100 7.686 1.00 95.31 126 ILE A O 1
ATOM 1036 N N . ALA A 1 127 ? -19.217 -8.322 8.411 1.00 95.06 127 ALA A N 1
ATOM 1037 C CA . ALA A 1 127 ? -18.437 -8.920 7.332 1.00 95.06 127 ALA A CA 1
ATOM 1038 C C . ALA A 1 127 ? -18.507 -10.455 7.349 1.00 95.06 127 ALA A C 1
ATOM 1040 O O . ALA A 1 127 ? -18.784 -11.059 6.315 1.00 95.06 127 ALA A O 1
ATOM 1041 N N . ILE A 1 128 ? -18.349 -11.083 8.518 1.00 95.12 128 ILE A N 1
ATOM 1042 C CA . ILE A 1 128 ? -18.472 -12.544 8.667 1.00 95.12 128 ILE A CA 1
ATOM 1043 C C . ILE A 1 128 ? -19.877 -13.012 8.267 1.00 95.12 128 ILE A C 1
ATOM 1045 O O . ILE A 1 128 ? -20.027 -13.972 7.516 1.00 95.12 128 ILE A O 1
ATOM 1049 N N . ILE A 1 129 ? -20.914 -12.308 8.726 1.00 94.25 129 ILE A N 1
ATOM 1050 C CA . ILE A 1 129 ? -22.301 -12.606 8.354 1.00 94.25 129 ILE A CA 1
ATOM 1051 C C . ILE A 1 129 ? -22.490 -12.450 6.841 1.00 94.25 129 ILE A C 1
ATOM 1053 O O . ILE A 1 129 ? -23.055 -13.331 6.204 1.00 94.25 129 ILE A O 1
ATOM 1057 N N . SER A 1 130 ? -21.977 -11.372 6.249 1.00 95.44 130 SER A N 1
ATOM 1058 C CA . SER A 1 130 ? -22.112 -11.092 4.813 1.00 95.44 130 SER A CA 1
ATOM 1059 C C . SER A 1 130 ? -21.486 -12.185 3.954 1.00 95.44 130 SER A C 1
ATOM 1061 O O . SER A 1 130 ? -22.068 -12.574 2.945 1.00 95.44 130 SER A O 1
ATOM 1063 N N . TYR A 1 131 ? -20.346 -12.730 4.386 1.00 93.50 131 TYR A N 1
ATOM 1064 C CA . TYR A 1 131 ? -19.697 -13.861 3.726 1.00 93.50 131 TYR A CA 1
ATOM 1065 C C . TYR A 1 131 ? -20.548 -15.143 3.757 1.00 93.50 131 TYR A C 1
ATOM 1067 O O . TYR A 1 131 ? -20.540 -15.924 2.812 1.00 93.50 131 TYR A O 1
ATOM 1075 N N . ASN A 1 132 ? -21.351 -15.349 4.799 1.00 93.38 132 ASN A N 1
ATOM 1076 C CA . ASN A 1 132 ? -22.241 -16.511 4.868 1.00 93.38 132 ASN A CA 1
ATOM 1077 C C . ASN A 1 132 ? -23.501 -16.366 3.994 1.00 93.38 132 ASN A C 1
ATOM 1079 O O . ASN A 1 132 ? -24.180 -17.356 3.741 1.00 93.38 132 ASN A O 1
ATOM 1083 N N . TYR A 1 133 ? -23.822 -15.153 3.531 1.00 91.81 133 TYR A N 1
ATOM 1084 C CA . TYR A 1 133 ? -25.044 -14.849 2.774 1.00 91.81 133 TYR A CA 1
ATOM 1085 C C . TYR A 1 133 ? -24.790 -14.434 1.316 1.00 91.81 133 TYR A C 1
ATOM 1087 O O . TYR A 1 133 ? -25.685 -13.904 0.657 1.00 91.81 133 TYR A O 1
ATOM 1095 N N . LEU A 1 134 ? -23.598 -14.714 0.784 1.00 91.62 134 LEU A N 1
ATOM 1096 C CA . LEU A 1 134 ? -23.212 -14.413 -0.603 1.00 91.62 134 LEU A CA 1
ATOM 1097 C C . LEU A 1 134 ? -24.164 -15.027 -1.632 1.00 91.62 134 LEU A C 1
ATOM 1099 O O . LEU A 1 134 ? -24.577 -14.335 -2.565 1.00 91.62 134 LEU A O 1
ATOM 1103 N N . GLY A 1 135 ? -24.565 -16.282 -1.388 1.00 88.31 135 GLY A N 1
ATOM 1104 C CA . GLY A 1 135 ? -25.444 -17.088 -2.245 1.00 88.31 135 GLY A CA 1
ATOM 1105 C C . GLY A 1 135 ? -26.752 -16.397 -2.618 1.00 88.31 135 GLY A C 1
ATOM 1106 O O . GLY A 1 135 ? -27.259 -16.561 -3.723 1.00 88.31 135 GLY A O 1
ATOM 1107 N N . ILE A 1 136 ? -27.268 -15.530 -1.736 1.00 89.62 136 ILE A N 1
ATOM 1108 C CA . ILE A 1 136 ? -28.501 -14.770 -1.990 1.00 89.62 136 ILE A CA 1
ATOM 1109 C C . ILE A 1 136 ? -28.381 -13.930 -3.267 1.00 89.62 136 ILE A C 1
ATOM 1111 O O . ILE A 1 136 ? -29.371 -13.757 -3.976 1.00 89.62 136 ILE A O 1
ATOM 1115 N N . ILE A 1 137 ? -27.189 -13.397 -3.547 1.00 90.38 137 ILE A N 1
ATOM 1116 C CA . ILE A 1 137 ? -26.928 -12.537 -4.704 1.00 90.38 137 ILE A CA 1
ATOM 1117 C C . ILE A 1 137 ? -26.162 -13.296 -5.789 1.00 90.38 137 ILE A C 1
ATOM 1119 O O . ILE A 1 137 ? -26.520 -13.183 -6.961 1.00 90.38 137 ILE A O 1
ATOM 1123 N N . SER A 1 138 ? -25.135 -14.075 -5.433 1.00 89.88 138 SER A N 1
ATOM 1124 C CA . SER A 1 138 ? -24.294 -14.766 -6.421 1.00 89.88 138 SER A CA 1
ATOM 1125 C C . SER A 1 138 ? -25.060 -15.783 -7.265 1.00 89.88 138 SER A C 1
ATOM 1127 O O . SER A 1 138 ? -24.683 -15.996 -8.415 1.00 89.88 138 SER A O 1
ATOM 1129 N N . ASP A 1 139 ? -26.139 -16.363 -6.733 1.00 90.88 139 ASP A N 1
ATOM 1130 C CA . ASP A 1 139 ? -26.860 -17.474 -7.373 1.00 90.88 139 ASP A CA 1
ATOM 1131 C C . ASP A 1 139 ? -28.099 -16.992 -8.151 1.00 90.88 139 ASP A C 1
ATOM 1133 O O . ASP A 1 139 ? -28.867 -17.777 -8.717 1.00 90.88 139 ASP A O 1
ATOM 1137 N N . ILE A 1 140 ? -28.327 -15.674 -8.204 1.00 91.00 140 ILE A N 1
ATOM 1138 C CA . ILE A 1 140 ? -29.386 -15.091 -9.026 1.00 91.00 140 ILE A CA 1
ATOM 1139 C C . ILE A 1 140 ? -28.996 -15.261 -10.496 1.00 91.00 140 ILE A C 1
ATOM 1141 O O . ILE A 1 140 ? -28.025 -14.662 -10.954 1.00 91.00 140 ILE A O 1
ATOM 1145 N N . LYS A 1 141 ? -29.819 -15.980 -11.270 1.00 89.56 141 LYS A N 1
ATOM 1146 C CA . LYS A 1 141 ? -29.588 -16.259 -12.705 1.00 89.56 141 LYS A CA 1
ATOM 1147 C C . LYS A 1 141 ? -29.209 -15.029 -13.538 1.00 89.56 141 LYS A C 1
ATOM 1149 O O . LYS A 1 141 ? -28.397 -15.121 -14.447 1.00 89.56 141 LYS A O 1
ATOM 1154 N N . ALA A 1 142 ? -29.799 -13.868 -13.242 1.00 85.44 142 ALA A N 1
ATOM 1155 C CA . ALA A 1 142 ? -29.474 -12.619 -13.934 1.00 85.44 142 ALA A CA 1
ATOM 1156 C C . ALA A 1 142 ? -28.030 -12.153 -13.668 1.00 85.44 142 ALA A C 1
ATOM 1158 O O . ALA A 1 142 ? -27.360 -11.658 -14.574 1.00 85.44 142 ALA A O 1
ATOM 1159 N N . ILE A 1 143 ? -27.543 -12.327 -12.438 1.00 85.62 143 ILE A N 1
ATOM 1160 C CA . ILE A 1 143 ? -26.180 -11.968 -12.035 1.00 85.62 143 ILE A CA 1
ATOM 1161 C C . ILE A 1 143 ? -25.193 -13.010 -12.557 1.00 85.62 143 ILE A C 1
ATOM 1163 O O . ILE A 1 143 ? -24.160 -12.631 -13.098 1.00 85.62 143 ILE A O 1
ATOM 1167 N N . GLU A 1 144 ? -25.539 -14.296 -12.486 1.00 89.06 144 GLU A N 1
ATOM 1168 C CA . GLU A 1 144 ? -24.765 -15.389 -13.085 1.00 89.06 144 GLU A CA 1
ATOM 1169 C C . GLU A 1 144 ? -24.554 -15.189 -14.596 1.00 89.06 144 GLU A C 1
ATOM 1171 O O . GLU A 1 144 ? -23.438 -15.333 -15.089 1.00 89.06 144 GLU A O 1
ATOM 1176 N N . ALA A 1 145 ? -25.595 -14.765 -15.321 1.00 86.00 145 ALA A N 1
ATOM 1177 C CA . ALA A 1 145 ? -25.509 -14.473 -16.753 1.00 86.00 145 ALA A CA 1
ATOM 1178 C C . ALA A 1 145 ? -24.686 -13.213 -17.080 1.00 86.00 145 ALA A C 1
ATOM 1180 O O . ALA A 1 145 ? -24.142 -13.106 -18.177 1.00 86.00 145 ALA A O 1
ATOM 1181 N N . THR A 1 146 ? -24.603 -12.253 -16.154 1.00 88.75 146 THR A N 1
ATOM 1182 C CA . THR A 1 146 ? -23.852 -11.001 -16.356 1.00 88.75 146 THR A CA 1
ATOM 1183 C C . THR A 1 146 ? -22.381 -11.160 -15.973 1.00 88.75 146 THR A C 1
ATOM 1185 O O . THR A 1 146 ? -21.497 -10.633 -16.646 1.00 88.75 146 THR A O 1
ATOM 1188 N N . ILE A 1 147 ? -22.111 -11.889 -14.888 1.00 86.50 147 ILE A N 1
ATOM 1189 C CA . ILE A 1 147 ? -20.775 -12.123 -14.344 1.00 86.50 147 ILE A CA 1
ATOM 1190 C C . ILE A 1 147 ? -20.498 -13.626 -14.389 1.00 86.50 147 ILE A C 1
ATOM 1192 O O . ILE A 1 147 ? -20.767 -14.371 -13.442 1.00 86.50 147 ILE A O 1
ATOM 1196 N N . VAL A 1 148 ? -19.931 -14.050 -15.519 1.00 84.25 148 VAL A N 1
ATOM 1197 C CA . VAL A 1 148 ? -19.582 -15.454 -15.786 1.00 84.25 148 VAL A CA 1
ATOM 1198 C C . VAL A 1 148 ? -18.532 -15.960 -14.792 1.00 84.25 148 VAL A C 1
ATOM 1200 O O . VAL A 1 148 ? -18.589 -17.104 -14.354 1.00 84.25 148 VAL A O 1
ATOM 1203 N N . ASN A 1 149 ? -17.593 -15.095 -14.401 1.00 83.50 149 ASN A N 1
ATOM 1204 C CA . ASN A 1 149 ? -16.536 -15.437 -13.461 1.00 83.50 149 ASN A CA 1
ATOM 1205 C C . ASN A 1 149 ? -17.084 -15.568 -12.029 1.00 83.50 149 ASN A C 1
ATOM 1207 O O . ASN A 1 149 ? -17.503 -14.580 -11.424 1.00 83.50 149 ASN A O 1
ATOM 1211 N N . GLU A 1 150 ? -17.051 -16.783 -11.481 1.00 86.38 150 GLU A N 1
ATOM 1212 C CA . GLU A 1 150 ? -17.592 -17.100 -10.156 1.00 86.38 150 GLU A CA 1
ATOM 1213 C C . GLU A 1 150 ? -16.906 -16.319 -9.024 1.00 86.38 150 GLU A C 1
ATOM 1215 O O . GLU A 1 150 ? -17.584 -15.804 -8.136 1.00 86.38 150 GLU A O 1
ATOM 1220 N N . SER A 1 151 ? -15.581 -16.161 -9.069 1.00 85.75 151 SER A N 1
ATOM 1221 C CA . SER A 1 151 ? -14.824 -15.454 -8.027 1.00 85.75 151 SER A CA 1
ATOM 1222 C C . SER A 1 151 ? -15.186 -13.966 -7.984 1.00 85.75 151 SER A C 1
ATOM 1224 O O . SER A 1 151 ? -15.529 -13.424 -6.927 1.00 85.75 151 SER A O 1
ATOM 1226 N N . LEU A 1 152 ? -15.222 -13.326 -9.158 1.00 84.50 152 LEU A N 1
ATOM 1227 C CA . LEU A 1 152 ? -15.666 -11.939 -9.310 1.00 84.50 152 LEU A CA 1
ATOM 1228 C C . LEU A 1 152 ? -17.125 -11.776 -8.860 1.00 84.50 152 LEU A C 1
ATOM 1230 O O . LEU A 1 152 ? -17.456 -10.824 -8.149 1.00 84.50 152 LEU A O 1
ATOM 1234 N N . ARG A 1 153 ? -17.998 -12.716 -9.239 1.00 90.06 153 ARG A N 1
ATOM 1235 C CA . ARG A 1 153 ? -19.416 -12.714 -8.863 1.00 90.06 153 ARG A CA 1
ATOM 1236 C C . ARG A 1 153 ? -19.596 -12.800 -7.349 1.00 90.06 153 ARG A C 1
ATOM 1238 O O . ARG A 1 153 ? -20.337 -11.992 -6.788 1.00 90.06 153 ARG A O 1
ATOM 1245 N N . ASN A 1 154 ? -18.885 -13.711 -6.689 1.00 90.31 154 ASN A N 1
ATOM 1246 C CA . ASN A 1 154 ? -18.932 -13.887 -5.237 1.00 90.31 154 ASN A CA 1
ATOM 1247 C C . ASN A 1 154 ? -18.419 -12.648 -4.497 1.00 90.31 154 ASN A C 1
ATOM 1249 O O . ASN A 1 154 ? -19.007 -12.238 -3.497 1.00 90.31 154 ASN A O 1
ATOM 1253 N N . PHE A 1 155 ? -17.379 -11.986 -5.004 1.00 89.44 155 PHE A N 1
ATOM 1254 C CA . PHE A 1 155 ? -16.908 -10.735 -4.412 1.00 89.44 155 PHE A CA 1
ATOM 1255 C C . PHE A 1 155 ? -17.897 -9.581 -4.585 1.00 89.44 155 PHE A C 1
ATOM 1257 O O . PHE A 1 155 ? -18.160 -8.843 -3.635 1.00 89.44 155 PHE A O 1
ATOM 1264 N N . VAL A 1 156 ? -18.475 -9.410 -5.775 1.00 90.38 156 VAL A N 1
ATOM 1265 C CA . VAL A 1 156 ? -19.490 -8.369 -6.000 1.00 90.38 156 VAL A CA 1
ATOM 1266 C C . VAL A 1 156 ? -20.708 -8.621 -5.107 1.00 90.38 156 VAL A C 1
ATOM 1268 O O . VAL A 1 156 ? -21.191 -7.693 -4.456 1.00 90.38 156 VAL A O 1
ATOM 1271 N N . ALA A 1 157 ? -21.149 -9.877 -5.000 1.00 93.44 157 ALA A N 1
ATOM 1272 C CA . ALA A 1 157 ? -22.193 -10.288 -4.068 1.00 93.44 157 ALA A CA 1
ATOM 1273 C C . ALA A 1 157 ? -21.833 -9.930 -2.617 1.00 93.44 157 ALA A C 1
ATOM 1275 O O . ALA A 1 157 ? -22.645 -9.310 -1.931 1.00 93.44 157 ALA A O 1
ATOM 1276 N N . PHE A 1 158 ? -20.604 -10.221 -2.174 1.00 94.31 158 PHE A N 1
ATOM 1277 C CA . PHE A 1 158 ? -20.111 -9.849 -0.843 1.00 94.31 158 PHE A CA 1
ATOM 1278 C C . PHE A 1 158 ? -20.242 -8.358 -0.578 1.00 94.31 158 PHE A C 1
ATOM 1280 O O . PHE A 1 158 ? -20.803 -7.968 0.443 1.00 94.31 158 PHE A O 1
ATOM 1287 N N . VAL A 1 159 ? -19.760 -7.524 -1.499 1.00 94.00 159 VAL A N 1
ATOM 1288 C CA . VAL A 1 159 ? -19.790 -6.066 -1.346 1.00 94.00 159 VAL A CA 1
ATOM 1289 C C . VAL A 1 159 ? -21.227 -5.558 -1.247 1.00 94.00 159 VAL A C 1
ATOM 1291 O O . VAL A 1 159 ? -21.517 -4.716 -0.395 1.00 94.00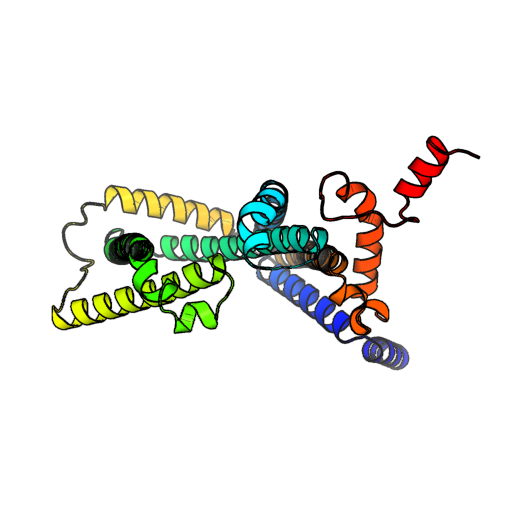 159 VAL A O 1
ATOM 1294 N N . ILE A 1 160 ? -22.142 -6.080 -2.067 1.00 93.94 160 ILE A N 1
ATOM 1295 C CA . ILE A 1 160 ? -23.550 -5.669 -2.036 1.00 93.94 160 ILE A CA 1
ATOM 1296 C C . ILE A 1 160 ? -24.209 -6.086 -0.713 1.00 93.94 160 ILE A C 1
ATOM 1298 O O . ILE A 1 160 ? -24.845 -5.252 -0.065 1.00 93.94 160 ILE A O 1
ATOM 1302 N N . VAL A 1 161 ? -24.030 -7.340 -0.283 1.00 95.44 161 VAL A N 1
ATOM 1303 C CA . VAL A 1 161 ? -24.582 -7.850 0.986 1.00 95.44 161 VAL A CA 1
ATOM 1304 C C . VAL A 1 161 ? -24.010 -7.077 2.180 1.00 95.44 161 VAL A C 1
ATOM 1306 O O . VAL A 1 161 ? -24.764 -6.637 3.050 1.00 95.44 161 VAL A O 1
ATOM 1309 N N . LEU A 1 162 ? -22.697 -6.836 2.191 1.00 95.56 162 LEU A N 1
ATOM 1310 C CA . LEU A 1 162 ? -22.008 -6.060 3.221 1.00 95.56 162 LEU A CA 1
ATOM 1311 C C . LEU A 1 162 ? -22.582 -4.646 3.330 1.00 95.56 162 LEU A C 1
ATOM 1313 O O . LEU A 1 162 ? -22.931 -4.197 4.423 1.00 95.56 162 LEU A O 1
ATOM 1317 N N . MET A 1 163 ? -22.729 -3.956 2.198 1.00 95.44 163 MET A N 1
ATOM 1318 C CA . MET A 1 163 ? -23.303 -2.612 2.159 1.00 95.44 163 MET A CA 1
ATOM 1319 C C . MET A 1 163 ? -24.756 -2.599 2.639 1.00 95.44 163 MET A C 1
ATOM 1321 O O . MET A 1 163 ? -25.133 -1.714 3.409 1.00 95.44 163 MET A O 1
ATOM 1325 N N . ALA A 1 164 ? -25.559 -3.590 2.245 1.00 95.06 164 ALA A N 1
ATOM 1326 C CA . ALA A 1 164 ? -26.940 -3.716 2.699 1.00 95.06 164 ALA A CA 1
ATOM 1327 C C . ALA A 1 164 ? -27.024 -3.889 4.226 1.00 95.06 164 ALA A C 1
ATOM 1329 O O . ALA A 1 164 ? -27.796 -3.182 4.879 1.00 95.06 164 ALA A O 1
ATOM 1330 N N . PHE A 1 165 ? -26.193 -4.754 4.819 1.00 95.19 165 PHE A N 1
ATOM 1331 C CA . PHE A 1 165 ? -26.160 -4.940 6.273 1.00 95.19 165 PHE A CA 1
ATOM 1332 C C . PHE A 1 165 ? -25.630 -3.712 7.025 1.00 95.19 165 PHE A C 1
ATOM 1334 O O . PHE A 1 165 ? -26.179 -3.354 8.072 1.00 95.19 165 PHE A O 1
ATOM 1341 N N . ILE A 1 166 ? -24.614 -3.021 6.502 1.00 94.38 166 ILE A N 1
ATOM 1342 C CA . ILE A 1 166 ? -24.133 -1.758 7.088 1.00 94.38 166 ILE A CA 1
ATOM 1343 C C . ILE A 1 166 ? -25.252 -0.707 7.076 1.00 94.38 166 ILE A C 1
ATOM 1345 O O . ILE A 1 166 ? -25.520 -0.073 8.095 1.00 94.38 166 ILE A O 1
ATOM 1349 N N . LEU A 1 167 ? -25.959 -0.541 5.957 1.00 94.56 167 LEU A N 1
ATOM 1350 C CA . LEU A 1 167 ? -27.074 0.405 5.865 1.00 94.56 167 LEU A CA 1
ATOM 1351 C C . LEU A 1 167 ? -28.229 0.029 6.801 1.00 94.56 167 LEU A C 1
ATOM 1353 O O . LEU A 1 167 ? -28.772 0.905 7.478 1.00 94.56 167 LEU A O 1
ATOM 1357 N N . ALA A 1 168 ? -28.570 -1.257 6.891 1.00 93.25 168 ALA A N 1
ATOM 1358 C CA . ALA A 1 168 ? -29.613 -1.745 7.787 1.00 93.25 168 ALA A CA 1
ATOM 1359 C C . ALA A 1 168 ? -29.266 -1.496 9.264 1.00 93.25 168 ALA A C 1
ATOM 1361 O O . ALA A 1 168 ? -30.104 -1.009 10.021 1.00 93.25 168 ALA A O 1
ATOM 1362 N N . THR A 1 169 ? -28.024 -1.759 9.675 1.00 91.56 169 THR A N 1
ATOM 1363 C CA . THR A 1 169 ? -27.564 -1.510 11.053 1.00 91.56 169 THR A CA 1
ATOM 1364 C C . THR A 1 169 ? -27.476 -0.017 11.374 1.00 91.56 169 THR A C 1
ATOM 1366 O O . THR A 1 169 ? -27.861 0.403 12.469 1.00 91.56 169 THR A O 1
ATOM 1369 N N . LEU A 1 170 ? -27.078 0.823 10.414 1.00 90.75 170 LEU A N 1
ATOM 1370 C CA . LEU A 1 170 ? -27.131 2.280 10.562 1.00 90.75 170 LEU A CA 1
ATOM 1371 C C . LEU A 1 170 ? -28.572 2.795 10.694 1.00 90.75 170 LEU A C 1
ATOM 1373 O O . LEU A 1 170 ? -28.839 3.652 11.537 1.00 90.75 170 LEU A O 1
ATOM 1377 N N . ALA A 1 171 ? -29.513 2.264 9.912 1.00 91.69 171 ALA A N 1
ATOM 1378 C CA . ALA A 1 171 ? -30.928 2.610 10.033 1.00 91.69 171 ALA A CA 1
ATOM 1379 C C . ALA A 1 171 ? -31.497 2.169 11.391 1.00 91.69 171 ALA A C 1
ATOM 1381 O O . ALA A 1 171 ? -32.137 2.964 12.081 1.00 91.69 171 ALA A O 1
ATOM 1382 N N . LEU A 1 172 ? -31.199 0.937 11.813 1.00 91.81 172 LEU A N 1
ATOM 1383 C CA . LEU A 1 172 ? -31.663 0.384 13.082 1.00 91.81 172 LEU A CA 1
ATOM 1384 C C . LEU A 1 172 ? -31.099 1.151 14.284 1.00 91.81 172 LEU A C 1
ATOM 1386 O O . LEU A 1 172 ? -31.851 1.478 15.198 1.00 91.81 172 LEU A O 1
ATOM 1390 N N . SER A 1 173 ? -29.809 1.504 14.271 1.00 89.94 173 SER A N 1
ATOM 1391 C CA . SER A 1 173 ? -29.202 2.294 15.355 1.00 89.94 173 SER A CA 1
ATOM 1392 C C . SER A 1 173 ? -29.850 3.674 15.499 1.00 89.94 173 SER A C 1
ATOM 1394 O O . SER A 1 173 ? -30.065 4.126 16.623 1.00 89.94 173 SER A O 1
ATOM 1396 N N . LYS A 1 174 ? -30.242 4.312 14.384 1.00 89.38 174 LYS A N 1
ATOM 1397 C CA . LYS A 1 174 ? -31.005 5.569 14.402 1.00 89.38 174 LYS A CA 1
ATOM 1398 C C . LYS A 1 174 ? -32.424 5.389 14.938 1.00 89.38 174 LYS A C 1
ATOM 1400 O O . LYS A 1 174 ? -32.855 6.206 15.743 1.00 89.38 174 LYS A O 1
ATOM 1405 N N . ILE A 1 175 ? -33.135 4.342 14.515 1.00 93.12 175 ILE A N 1
ATOM 1406 C CA . ILE A 1 175 ? -34.515 4.065 14.957 1.00 93.12 175 ILE A CA 1
ATOM 1407 C C . ILE A 1 175 ? -34.556 3.747 16.455 1.00 93.12 175 ILE A C 1
ATOM 1409 O O . ILE A 1 175 ? -35.412 4.255 17.172 1.00 93.12 175 ILE A O 1
ATOM 1413 N N . LEU A 1 176 ? -33.612 2.935 16.932 1.00 90.69 176 LEU A N 1
ATOM 1414 C CA . LEU A 1 176 ? -33.521 2.524 18.334 1.00 90.69 176 LEU A CA 1
ATOM 1415 C C . LEU A 1 176 ? -32.796 3.550 19.221 1.00 90.69 176 LEU A C 1
ATOM 1417 O O . LEU A 1 176 ? -32.672 3.327 20.421 1.00 90.69 176 LEU A O 1
ATOM 1421 N N . ASN A 1 177 ? -32.308 4.656 18.644 1.00 88.00 177 ASN A N 1
ATOM 1422 C CA . ASN A 1 177 ? -31.521 5.688 19.326 1.00 88.00 177 ASN A CA 1
ATOM 1423 C C . ASN A 1 177 ? -30.344 5.107 20.140 1.00 88.00 177 ASN A C 1
ATOM 1425 O O . ASN A 1 177 ? -30.027 5.578 21.234 1.00 88.00 177 ASN A O 1
ATOM 1429 N N . ILE A 1 178 ? -29.700 4.065 19.606 1.00 82.50 178 ILE A N 1
ATOM 1430 C CA . ILE A 1 178 ? -28.544 3.431 20.242 1.00 82.50 178 ILE A CA 1
ATOM 1431 C C . ILE A 1 178 ? -27.352 4.368 20.066 1.00 82.50 178 ILE A C 1
ATOM 1433 O O . ILE A 1 178 ? -26.893 4.610 18.946 1.00 82.50 178 ILE A O 1
ATOM 1437 N N . LYS A 1 179 ? -26.837 4.884 21.180 1.00 79.12 179 LYS A N 1
ATOM 1438 C CA . LYS A 1 179 ? -25.598 5.658 21.223 1.00 79.12 179 LYS A CA 1
ATOM 1439 C C . LYS A 1 179 ? -24.500 4.798 21.829 1.00 79.12 179 LYS A C 1
ATOM 1441 O O . LYS A 1 179 ? -24.712 4.112 22.821 1.00 79.12 179 LYS A O 1
ATOM 1446 N N . ILE A 1 180 ? -23.335 4.817 21.189 1.00 75.75 180 ILE A N 1
ATOM 1447 C CA . ILE A 1 180 ? -22.117 4.267 21.777 1.00 75.75 180 ILE A CA 1
ATOM 1448 C C . ILE A 1 180 ? -21.482 5.424 22.533 1.00 75.75 180 ILE A C 1
ATOM 1450 O O . ILE A 1 180 ? -20.888 6.310 21.911 1.00 75.75 180 ILE A O 1
ATOM 1454 N N . ASP A 1 181 ? -21.699 5.447 23.843 1.00 71.25 181 ASP A N 1
ATOM 1455 C CA . ASP A 1 181 ? -21.184 6.502 24.704 1.00 71.25 181 ASP A CA 1
ATOM 1456 C C . ASP A 1 181 ? -19.676 6.339 24.934 1.00 71.25 181 ASP A C 1
ATOM 1458 O O . ASP A 1 181 ? -19.126 5.232 24.982 1.00 71.25 181 ASP A O 1
ATOM 1462 N N . ASN A 1 182 ? -19.011 7.483 25.079 1.00 73.19 182 ASN A N 1
ATOM 1463 C CA . ASN A 1 182 ? -17.596 7.575 25.434 1.00 73.19 182 ASN A CA 1
ATOM 1464 C C . ASN A 1 182 ? -17.401 7.855 26.939 1.00 73.19 182 ASN A C 1
ATOM 1466 O O . ASN A 1 182 ? -16.269 7.945 27.410 1.00 73.19 182 ASN A O 1
ATOM 1470 N N . GLU A 1 183 ? -18.495 8.002 27.694 1.00 69.75 183 GLU A N 1
ATOM 1471 C CA . GLU A 1 183 ? -18.515 8.399 29.103 1.00 69.75 183 GLU A CA 1
ATOM 1472 C C . GLU A 1 183 ? -19.286 7.341 29.919 1.00 69.75 183 GLU A C 1
ATOM 1474 O O . GLU A 1 183 ? -20.487 7.173 29.740 1.00 69.75 183 GLU A O 1
ATOM 1479 N N . GLY A 1 184 ? -18.604 6.585 30.790 1.00 65.25 184 GLY A N 1
ATOM 1480 C CA . GLY A 1 184 ? -19.185 5.457 31.553 1.00 65.25 184 GLY A CA 1
ATOM 1481 C C . GLY A 1 184 ? -18.387 4.162 31.362 1.00 65.25 184 GLY A C 1
ATOM 1482 O O . GLY A 1 184 ? -17.680 4.058 30.363 1.00 65.25 184 GLY A O 1
ATOM 1483 N N . PRO A 1 185 ? -18.380 3.229 32.343 1.00 69.31 185 PRO A N 1
ATOM 1484 C CA . PRO A 1 185 ? -17.176 2.508 32.754 1.00 69.31 185 PRO A CA 1
ATOM 1485 C C . PRO A 1 185 ? -16.431 1.912 31.563 1.00 69.31 185 PRO A C 1
ATOM 1487 O O . PRO A 1 185 ? -16.878 0.956 30.928 1.00 69.31 185 PRO A O 1
ATOM 1490 N N . CYS A 1 186 ? -15.274 2.501 31.270 1.00 75.62 186 CYS A N 1
ATOM 1491 C CA . CYS A 1 186 ? -14.415 2.070 30.185 1.00 75.62 186 CYS A CA 1
ATOM 1492 C C . CYS A 1 186 ? -13.696 0.794 30.611 1.00 75.62 186 CYS A C 1
ATOM 1494 O O . CYS A 1 186 ? -12.567 0.804 31.093 1.00 75.62 186 CYS A O 1
ATOM 1496 N N . PHE A 1 187 ? -14.384 -0.332 30.454 1.00 78.56 187 PHE A N 1
ATOM 1497 C CA . PHE A 1 187 ? -13.881 -1.638 30.871 1.00 78.56 187 PHE A CA 1
ATOM 1498 C C . PHE A 1 187 ? -12.508 -1.963 30.257 1.00 78.56 187 PHE A C 1
ATOM 1500 O O . PHE A 1 187 ? -11.656 -2.573 30.898 1.00 78.56 187 PHE A O 1
ATOM 1507 N N . MET A 1 188 ? -12.272 -1.516 29.021 1.00 84.00 188 MET A N 1
ATOM 1508 C CA . MET A 1 188 ? -11.019 -1.729 28.295 1.00 84.00 188 MET A CA 1
ATOM 1509 C C . MET A 1 188 ? -9.990 -0.604 28.475 1.00 84.00 188 MET A C 1
ATOM 1511 O O . MET A 1 188 ? -8.967 -0.620 27.791 1.00 84.00 188 MET A O 1
ATOM 1515 N N . GLU A 1 189 ? -10.193 0.343 29.396 1.00 86.00 189 GLU A N 1
ATOM 1516 C CA . GLU A 1 189 ? -9.273 1.468 29.626 1.00 86.00 189 GLU A CA 1
ATOM 1517 C C . GLU A 1 189 ? -7.802 1.038 29.809 1.00 86.00 189 GLU A C 1
ATOM 1519 O O . GLU A 1 189 ? -6.926 1.626 29.158 1.00 86.00 189 GLU A O 1
ATOM 1524 N N . PRO A 1 190 ? -7.470 -0.016 30.590 1.00 87.56 190 PRO A N 1
ATOM 1525 C CA . PRO A 1 190 ? -6.085 -0.474 30.701 1.00 87.56 190 PRO A CA 1
ATOM 1526 C C . PRO A 1 190 ? -5.511 -0.958 29.359 1.00 87.56 190 PRO A C 1
ATOM 1528 O O . PRO A 1 190 ? -4.345 -0.714 29.048 1.00 87.56 190 PRO A O 1
ATOM 1531 N N . GLY A 1 191 ? -6.335 -1.610 28.534 1.00 88.38 191 GLY A N 1
ATOM 1532 C CA . GLY A 1 191 ? -5.954 -2.059 27.195 1.00 88.38 191 GLY A CA 1
ATOM 1533 C C . GLY A 1 191 ? -5.754 -0.889 26.231 1.00 88.38 191 GLY A C 1
ATOM 1534 O O . GLY A 1 191 ? -4.715 -0.796 25.573 1.00 88.38 191 GLY A O 1
ATOM 1535 N N . PHE A 1 192 ? -6.709 0.042 26.193 1.00 89.94 192 PHE A N 1
ATOM 1536 C CA . PHE A 1 192 ? -6.660 1.223 25.332 1.00 89.94 192 PHE A CA 1
ATOM 1537 C C . PHE A 1 192 ? -5.507 2.153 25.694 1.00 89.94 192 PHE A C 1
ATOM 1539 O O . PHE A 1 192 ? -4.793 2.607 24.804 1.00 89.94 192 PHE A O 1
ATOM 1546 N N . SER A 1 193 ? -5.253 2.387 26.981 1.00 89.50 193 SER A N 1
ATOM 1547 C CA . SER A 1 193 ? -4.123 3.216 27.413 1.00 89.50 193 SER A CA 1
ATOM 1548 C C . SER A 1 193 ? -2.780 2.614 26.991 1.00 89.50 193 SER A C 1
ATOM 1550 O O . SER A 1 193 ? -1.906 3.337 26.507 1.00 89.50 193 SER A O 1
ATOM 1552 N N . ARG A 1 194 ? -2.615 1.286 27.092 1.00 89.94 194 ARG A N 1
ATOM 1553 C CA . ARG A 1 194 ? -1.415 0.595 26.600 1.00 89.94 194 ARG A CA 1
ATOM 1554 C C . ARG A 1 194 ? -1.274 0.731 25.084 1.00 89.94 194 ARG A C 1
ATOM 1556 O O . ARG A 1 194 ? -0.186 1.050 24.610 1.00 89.94 194 ARG A O 1
ATOM 1563 N N . PHE A 1 195 ? -2.363 0.534 24.343 1.00 87.69 195 PHE A N 1
ATOM 1564 C CA . PHE A 1 195 ? -2.391 0.690 22.890 1.00 87.69 195 PHE A CA 1
ATOM 1565 C C . PHE A 1 195 ? -2.013 2.118 22.465 1.00 87.69 195 PHE A C 1
ATOM 1567 O O . PHE A 1 195 ? -1.088 2.299 21.675 1.00 87.69 195 PHE A O 1
ATOM 1574 N N . ILE A 1 196 ? -2.647 3.136 23.052 1.00 90.62 196 ILE A N 1
ATOM 1575 C CA . ILE A 1 196 ? -2.372 4.552 22.770 1.00 90.62 196 ILE A CA 1
ATOM 1576 C C . ILE A 1 196 ? -0.907 4.892 23.055 1.00 90.62 196 ILE A C 1
ATOM 1578 O O . ILE A 1 196 ? -0.265 5.532 22.226 1.00 90.62 196 ILE A O 1
ATOM 1582 N N . ARG A 1 197 ? -0.342 4.423 24.178 1.00 89.44 197 ARG A N 1
ATOM 1583 C CA . ARG A 1 197 ? 1.078 4.648 24.501 1.00 89.44 197 ARG A CA 1
ATOM 1584 C C . ARG A 1 197 ? 2.005 4.064 23.437 1.00 89.44 197 ARG A C 1
ATOM 1586 O O . ARG A 1 197 ? 2.889 4.776 22.971 1.00 89.44 197 ARG A O 1
ATOM 1593 N N . ILE A 1 198 ? 1.779 2.816 23.016 1.00 89.69 198 ILE A N 1
ATOM 1594 C CA . ILE A 1 198 ? 2.582 2.164 21.967 1.00 89.69 198 ILE A CA 1
ATOM 1595 C C . ILE A 1 198 ? 2.504 2.967 20.664 1.00 89.69 198 ILE A C 1
ATOM 1597 O O . ILE A 1 198 ? 3.535 3.334 20.101 1.00 89.69 198 ILE A O 1
ATOM 1601 N N . PHE A 1 199 ? 1.294 3.295 20.207 1.00 89.88 199 PHE A N 1
ATOM 1602 C CA . PHE A 1 199 ? 1.099 4.029 18.956 1.00 89.88 199 PHE A CA 1
ATOM 1603 C C . PHE A 1 199 ? 1.634 5.460 19.015 1.00 89.88 199 PHE A C 1
ATOM 1605 O O . PHE A 1 199 ? 2.172 5.946 18.023 1.00 89.88 199 PHE A O 1
ATOM 1612 N N . SER A 1 200 ? 1.563 6.116 20.172 1.00 88.25 200 SER A N 1
ATOM 1613 C CA . SER A 1 200 ? 2.176 7.427 20.382 1.00 88.25 200 SER A CA 1
ATOM 1614 C C . SER A 1 200 ? 3.704 7.356 20.334 1.00 88.25 200 SER A C 1
ATOM 1616 O O . SER A 1 200 ? 4.331 8.247 19.763 1.00 88.25 200 SER A O 1
ATOM 1618 N N . SER A 1 201 ? 4.326 6.317 20.901 1.00 88.25 201 SER A N 1
ATOM 1619 C CA . SER A 1 201 ? 5.778 6.114 20.791 1.00 88.25 201 SER A CA 1
ATOM 1620 C C . SER A 1 201 ? 6.201 5.860 19.344 1.00 88.25 201 SER A C 1
ATOM 1622 O O . SER A 1 201 ? 7.183 6.440 18.876 1.00 88.25 201 SER A O 1
ATOM 1624 N N . ILE A 1 202 ? 5.429 5.046 18.618 1.00 88.81 202 ILE A N 1
ATOM 1625 C CA . ILE A 1 202 ? 5.636 4.796 17.188 1.00 88.81 202 ILE A CA 1
ATOM 1626 C C . ILE A 1 202 ? 5.482 6.094 16.389 1.00 88.81 202 ILE A C 1
ATOM 1628 O O . ILE A 1 202 ? 6.301 6.362 15.515 1.00 88.81 202 ILE A O 1
ATOM 1632 N N . ASP A 1 203 ? 4.488 6.928 16.705 1.00 88.38 203 ASP A N 1
ATOM 1633 C CA . ASP A 1 203 ? 4.276 8.207 16.027 1.00 88.38 203 ASP A CA 1
ATOM 1634 C C . ASP A 1 203 ? 5.489 9.135 16.149 1.00 88.38 203 ASP A C 1
ATOM 1636 O O . ASP A 1 203 ? 5.935 9.695 15.148 1.00 88.38 203 ASP A O 1
ATOM 1640 N N . VAL A 1 204 ? 6.063 9.263 17.350 1.00 84.94 204 VAL A N 1
ATOM 1641 C CA . VAL A 1 204 ? 7.260 10.091 17.578 1.00 84.94 204 VAL A CA 1
ATOM 1642 C C . VAL A 1 204 ? 8.434 9.608 16.725 1.00 84.94 204 VAL A C 1
ATOM 1644 O O . VAL A 1 204 ? 9.106 10.435 16.102 1.00 84.94 204 VAL A O 1
ATOM 1647 N N . LEU A 1 205 ? 8.649 8.289 16.658 1.00 84.44 205 LEU A N 1
ATOM 1648 C CA . LEU A 1 205 ? 9.711 7.678 15.857 1.00 84.44 205 LEU A CA 1
ATOM 1649 C C . LEU A 1 205 ? 9.475 7.900 14.357 1.00 84.44 205 LEU A C 1
ATOM 1651 O O . LEU A 1 205 ? 10.335 8.432 13.661 1.00 84.44 205 LEU A O 1
ATOM 1655 N N . ILE A 1 206 ? 8.294 7.524 13.869 1.00 85.12 206 ILE A N 1
ATOM 1656 C CA . ILE A 1 206 ? 7.967 7.468 12.442 1.00 85.12 206 ILE A CA 1
ATOM 1657 C C . ILE A 1 206 ? 7.774 8.858 11.826 1.00 85.12 206 ILE A C 1
ATOM 1659 O O . ILE A 1 206 ? 8.136 9.082 10.667 1.00 85.12 206 ILE A O 1
ATOM 1663 N N . ASN A 1 207 ? 7.207 9.807 12.576 1.00 81.06 207 ASN A N 1
ATOM 1664 C CA . ASN A 1 207 ? 7.036 11.178 12.102 1.00 81.06 207 ASN A CA 1
ATOM 1665 C C . ASN A 1 207 ? 8.253 12.068 12.362 1.00 81.06 207 ASN A C 1
ATOM 1667 O O . ASN A 1 207 ? 8.248 13.196 11.871 1.00 81.06 207 ASN A O 1
ATOM 1671 N N . ALA A 1 208 ? 9.268 11.579 13.086 1.00 79.25 208 ALA A N 1
ATOM 1672 C CA . ALA A 1 208 ? 10.513 12.292 13.368 1.00 79.25 208 ALA A CA 1
ATOM 1673 C C . ALA A 1 208 ? 10.275 13.759 13.789 1.00 79.25 208 ALA A C 1
ATOM 1675 O O . ALA A 1 208 ? 10.950 14.669 13.307 1.00 79.25 208 ALA A O 1
ATOM 1676 N N . ARG A 1 209 ? 9.290 13.995 14.680 1.00 65.81 209 ARG A N 1
ATOM 1677 C CA . ARG A 1 209 ? 8.714 15.327 14.996 1.00 65.81 209 ARG A CA 1
ATOM 1678 C C . ARG A 1 209 ? 9.728 16.388 15.461 1.00 65.81 209 ARG A C 1
ATOM 1680 O O . ARG A 1 209 ? 9.365 17.554 15.552 1.00 65.81 209 ARG A O 1
ATOM 1687 N N . ASN A 1 210 ? 10.968 16.000 15.758 1.00 65.56 210 ASN A N 1
ATOM 1688 C CA . ASN A 1 210 ? 11.977 16.847 16.389 1.00 65.56 210 ASN A CA 1
ATOM 1689 C C . ASN A 1 210 ? 13.222 17.119 15.521 1.00 65.56 210 ASN A C 1
ATOM 1691 O O . ASN A 1 210 ? 14.240 17.568 16.042 1.00 65.56 210 ASN A O 1
ATOM 1695 N N . ILE A 1 211 ? 13.178 16.826 14.215 1.00 72.00 211 ILE A N 1
ATOM 1696 C CA . ILE A 1 211 ? 14.316 17.024 13.303 1.00 72.00 211 ILE A CA 1
ATOM 1697 C C . ILE A 1 211 ? 13.903 18.003 12.199 1.00 72.00 211 ILE A C 1
ATOM 1699 O O . ILE A 1 211 ? 13.168 17.648 11.280 1.00 72.00 211 ILE A O 1
ATOM 1703 N N . GLY A 1 212 ? 14.374 19.248 12.296 1.00 73.25 212 GLY A N 1
ATOM 1704 C CA . GLY A 1 212 ? 14.107 20.316 11.329 1.00 73.25 212 GLY A CA 1
ATOM 1705 C C . GLY A 1 212 ? 15.385 20.996 10.837 1.00 73.25 212 GLY A C 1
ATOM 1706 O O . GLY A 1 212 ? 16.446 20.876 11.446 1.00 73.25 212 GLY A O 1
ATOM 1707 N N . GLY A 1 213 ? 15.290 21.713 9.715 1.00 84.25 213 GLY A N 1
ATOM 1708 C CA . GLY A 1 213 ? 16.370 22.555 9.191 1.00 84.25 213 GLY A CA 1
ATOM 1709 C C . GLY A 1 213 ? 16.529 22.474 7.674 1.00 84.25 213 GLY A C 1
ATOM 1710 O O . GLY A 1 213 ? 16.176 21.478 7.048 1.00 84.25 213 GLY A O 1
ATOM 1711 N N . LEU A 1 214 ? 17.119 23.512 7.072 1.00 84.44 214 LEU A N 1
ATOM 1712 C CA . LEU A 1 214 ? 17.303 23.590 5.616 1.00 84.44 214 LEU A CA 1
ATOM 1713 C C . LEU A 1 214 ? 18.129 22.413 5.072 1.00 84.44 214 LEU A C 1
ATOM 1715 O O . LEU A 1 214 ? 17.768 21.818 4.062 1.00 84.44 214 LEU A O 1
ATOM 1719 N N . LYS A 1 215 ? 19.203 22.030 5.779 1.00 85.88 215 LYS A N 1
ATOM 1720 C CA . LYS A 1 215 ? 20.036 20.872 5.422 1.00 85.88 215 LYS A CA 1
ATOM 1721 C C . LYS A 1 215 ? 19.216 19.577 5.432 1.00 85.88 215 LYS A C 1
ATOM 1723 O O . LYS A 1 215 ? 19.276 18.815 4.476 1.00 85.88 215 LYS A O 1
ATOM 1728 N N . ASN A 1 216 ? 18.406 19.358 6.469 1.00 87.69 216 ASN A N 1
ATOM 1729 C CA . ASN A 1 216 ? 17.516 18.198 6.566 1.00 87.69 216 ASN A CA 1
ATOM 1730 C C . ASN A 1 216 ? 16.531 18.148 5.388 1.00 87.69 216 ASN A C 1
ATOM 1732 O O . ASN A 1 216 ? 16.344 17.091 4.797 1.00 87.69 216 ASN A O 1
ATOM 1736 N N . ASN A 1 217 ? 15.963 19.286 4.994 1.00 90.50 217 ASN A N 1
ATOM 1737 C CA . ASN A 1 217 ? 15.006 19.354 3.890 1.00 90.50 217 ASN A CA 1
ATOM 1738 C C . ASN A 1 217 ? 15.673 19.110 2.527 1.00 90.50 217 ASN A C 1
ATOM 1740 O O . ASN A 1 217 ? 15.155 18.345 1.719 1.00 90.50 217 ASN A O 1
ATOM 1744 N N . LEU A 1 218 ? 16.856 19.681 2.280 1.00 90.12 218 LEU A N 1
ATOM 1745 C CA . LEU A 1 218 ? 17.596 19.457 1.032 1.00 90.12 218 LEU A CA 1
ATOM 1746 C C . LEU A 1 218 ? 18.024 17.994 0.864 1.00 90.12 218 LEU A C 1
ATOM 1748 O O . LEU A 1 218 ? 17.797 17.405 -0.189 1.00 90.12 218 LEU A O 1
ATOM 1752 N N . PHE A 1 219 ? 18.576 17.369 1.906 1.00 90.44 219 PHE A N 1
ATOM 1753 C CA . PHE A 1 219 ? 18.891 15.939 1.850 1.00 90.44 219 PHE A CA 1
ATOM 1754 C C . PHE A 1 219 ? 17.627 15.067 1.760 1.00 90.44 219 PHE A C 1
ATOM 1756 O O . PHE A 1 219 ? 17.639 14.038 1.087 1.00 90.44 219 PHE A O 1
ATOM 1763 N N . GLY A 1 220 ? 16.518 15.508 2.362 1.00 91.25 220 GLY A N 1
ATOM 1764 C CA . GLY A 1 220 ? 15.203 14.895 2.176 1.00 91.25 220 GLY A CA 1
ATOM 1765 C C . GLY A 1 220 ? 14.732 14.941 0.724 1.00 91.25 220 GLY A C 1
ATOM 1766 O O . GLY A 1 220 ? 14.225 13.949 0.220 1.00 91.25 220 GLY A O 1
ATOM 1767 N N . SER A 1 221 ? 14.967 16.043 0.012 1.00 92.69 221 SER A N 1
ATOM 1768 C CA . SER A 1 221 ? 14.676 16.161 -1.421 1.00 92.69 221 SER A CA 1
ATOM 1769 C C . SER A 1 221 ? 15.483 15.174 -2.270 1.00 92.69 221 SER A C 1
ATOM 1771 O O . SER A 1 221 ? 14.936 14.592 -3.204 1.00 92.69 221 SER A O 1
ATOM 1773 N N . ILE A 1 222 ? 16.770 14.977 -1.956 1.00 92.81 222 ILE A N 1
ATOM 1774 C CA . ILE A 1 222 ? 17.642 14.029 -2.673 1.00 92.81 222 ILE A CA 1
ATOM 1775 C C . ILE A 1 222 ? 17.159 12.593 -2.452 1.00 92.81 222 ILE A C 1
ATOM 1777 O O . ILE A 1 222 ? 16.998 11.842 -3.412 1.00 92.81 222 ILE A O 1
ATOM 1781 N N . LEU A 1 223 ? 16.868 12.219 -1.201 1.00 93.19 223 LEU A N 1
ATOM 1782 C CA . LEU A 1 223 ? 16.285 10.907 -0.917 1.00 93.19 223 LEU A CA 1
ATOM 1783 C C . LEU A 1 223 ? 14.895 10.743 -1.535 1.00 93.19 223 LEU A C 1
ATOM 1785 O O . LEU A 1 223 ? 14.577 9.659 -2.014 1.00 93.19 223 LEU A O 1
ATOM 1789 N N . GLY A 1 224 ? 14.102 11.814 -1.576 1.00 92.56 224 GLY A N 1
ATOM 1790 C CA . GLY A 1 224 ? 12.820 11.861 -2.271 1.00 92.56 224 GLY A CA 1
ATOM 1791 C C . GLY A 1 224 ? 12.965 11.511 -3.741 1.00 92.56 224 GLY A C 1
ATOM 1792 O O . GLY A 1 224 ? 12.263 10.624 -4.222 1.00 92.56 224 GLY A O 1
ATOM 1793 N N . LEU A 1 225 ? 13.924 12.128 -4.433 1.00 94.38 225 LEU A N 1
ATOM 1794 C CA . LEU A 1 225 ? 14.230 11.806 -5.826 1.00 94.38 225 LEU A CA 1
ATOM 1795 C C . LEU A 1 225 ? 14.635 10.338 -5.994 1.00 94.38 225 LEU A C 1
ATOM 1797 O O . LEU A 1 225 ? 14.093 9.663 -6.862 1.00 94.38 225 LEU A O 1
ATOM 1801 N N . PHE A 1 226 ? 15.536 9.831 -5.148 1.00 92.75 226 PHE A N 1
ATOM 1802 C CA . PHE A 1 226 ? 15.975 8.433 -5.199 1.00 92.75 226 PHE A CA 1
ATOM 1803 C C . PHE A 1 226 ? 14.807 7.457 -4.991 1.00 92.75 226 PHE A C 1
ATOM 1805 O O . PHE A 1 226 ? 14.612 6.527 -5.772 1.00 92.75 226 PHE A O 1
ATOM 1812 N N . LYS A 1 227 ? 13.963 7.716 -3.987 1.00 93.19 227 LYS A N 1
ATOM 1813 C CA . LYS A 1 227 ? 12.749 6.942 -3.707 1.00 93.19 227 LYS A CA 1
ATOM 1814 C C . LYS A 1 227 ? 11.747 7.010 -4.864 1.00 93.19 227 LYS A C 1
ATOM 1816 O O . LYS A 1 227 ? 11.142 5.996 -5.202 1.00 93.19 227 LYS A O 1
ATOM 1821 N N . GLY A 1 228 ? 11.574 8.189 -5.461 1.00 92.12 228 GLY A N 1
ATOM 1822 C CA . GLY A 1 228 ? 10.749 8.390 -6.652 1.00 92.12 228 GLY A CA 1
ATOM 1823 C C . GLY A 1 228 ? 11.284 7.610 -7.850 1.00 92.12 228 GLY A C 1
ATOM 1824 O O . GLY A 1 228 ? 10.506 6.970 -8.546 1.00 92.12 228 GLY A O 1
ATOM 1825 N N . GLY A 1 229 ? 12.606 7.581 -8.032 1.00 92.56 229 GLY A N 1
ATOM 1826 C CA . GLY A 1 229 ? 13.273 6.772 -9.049 1.00 92.56 229 GLY A CA 1
ATOM 1827 C C . GLY A 1 229 ? 13.008 5.278 -8.871 1.00 92.56 229 GLY A C 1
ATOM 1828 O O . GLY A 1 229 ? 12.602 4.628 -9.826 1.00 92.56 229 GLY A O 1
ATOM 1829 N N . ILE A 1 230 ? 13.132 4.748 -7.646 1.00 92.06 230 ILE A N 1
ATOM 1830 C CA . ILE A 1 230 ? 12.765 3.351 -7.338 1.00 92.06 230 ILE A CA 1
ATOM 1831 C C . ILE A 1 230 ? 11.295 3.087 -7.684 1.00 92.06 230 ILE A C 1
ATOM 1833 O O . ILE A 1 230 ? 10.971 2.073 -8.295 1.00 92.06 230 ILE A O 1
ATOM 1837 N N . PHE A 1 231 ? 10.400 4.002 -7.305 1.00 91.50 231 PHE A N 1
ATOM 1838 C CA . PHE A 1 231 ? 8.968 3.861 -7.557 1.00 91.50 231 PHE A CA 1
ATOM 1839 C C . PHE A 1 231 ? 8.646 3.819 -9.059 1.00 91.50 231 PHE A C 1
ATOM 1841 O O . PHE A 1 231 ? 7.897 2.950 -9.499 1.00 91.50 231 PHE A O 1
ATOM 1848 N N . VAL A 1 232 ? 9.244 4.718 -9.847 1.00 91.81 232 VAL A N 1
ATOM 1849 C CA . VAL A 1 232 ? 9.107 4.730 -11.311 1.00 91.81 232 VAL A 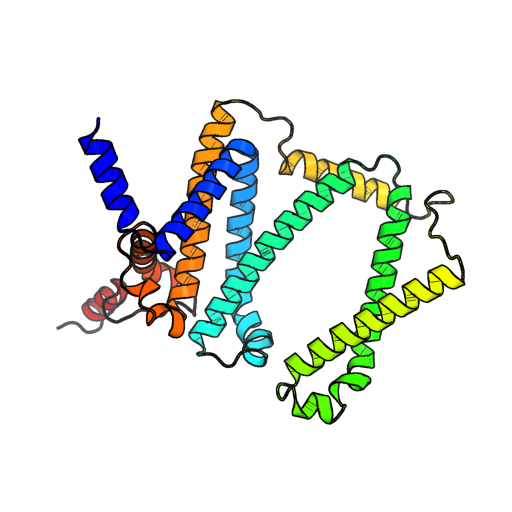CA 1
ATOM 1850 C C . VAL A 1 232 ? 9.698 3.460 -11.920 1.00 91.81 232 VAL A C 1
ATOM 1852 O O . VAL A 1 232 ? 9.045 2.842 -12.753 1.00 91.81 232 VAL A O 1
ATOM 1855 N N . LEU A 1 233 ? 10.881 3.028 -11.479 1.00 91.19 233 LEU A N 1
ATOM 1856 C CA . LEU A 1 233 ? 11.541 1.821 -11.982 1.00 91.19 233 LEU A CA 1
ATOM 1857 C C . LEU A 1 233 ? 10.669 0.575 -11.771 1.00 91.19 233 LEU A C 1
ATOM 1859 O O . LEU A 1 233 ? 10.492 -0.210 -12.698 1.00 91.19 233 LEU A O 1
ATOM 1863 N N . ILE A 1 234 ? 10.057 0.425 -10.592 1.00 90.00 234 ILE A N 1
ATOM 1864 C CA . ILE A 1 234 ? 9.116 -0.672 -10.314 1.00 90.00 234 ILE A CA 1
ATOM 1865 C C . ILE A 1 234 ? 7.921 -0.629 -11.270 1.00 90.00 234 ILE A C 1
ATOM 1867 O O . ILE A 1 234 ? 7.553 -1.658 -11.831 1.00 90.00 234 ILE A O 1
ATOM 1871 N N . ILE A 1 235 ? 7.330 0.552 -11.481 1.00 88.88 235 ILE A N 1
ATOM 1872 C CA . ILE A 1 235 ? 6.223 0.714 -12.432 1.00 88.88 235 ILE A CA 1
ATOM 1873 C C . ILE A 1 235 ? 6.666 0.319 -13.841 1.00 88.88 235 ILE A C 1
ATOM 1875 O O . ILE A 1 235 ? 5.937 -0.400 -14.516 1.00 88.88 235 ILE A O 1
ATOM 1879 N N . VAL A 1 236 ? 7.853 0.742 -14.276 1.00 89.50 236 VAL A N 1
ATOM 1880 C CA . VAL A 1 236 ? 8.393 0.399 -15.596 1.00 89.50 236 VAL A CA 1
ATOM 1881 C C . VAL A 1 236 ? 8.575 -1.109 -15.747 1.00 89.50 236 VAL A C 1
ATOM 1883 O O . VAL A 1 236 ? 8.114 -1.655 -16.743 1.00 89.50 236 VAL A O 1
ATOM 1886 N N . LEU A 1 237 ? 9.153 -1.794 -14.754 1.00 87.62 237 LEU A N 1
ATOM 1887 C CA . LEU A 1 237 ? 9.298 -3.257 -14.771 1.00 87.62 237 LEU A CA 1
ATOM 1888 C C . LEU A 1 237 ? 7.946 -3.969 -14.900 1.00 87.62 237 LEU A C 1
ATOM 1890 O O . LEU A 1 237 ? 7.808 -4.907 -15.682 1.00 87.62 237 LEU A O 1
ATOM 1894 N N . ILE A 1 238 ? 6.937 -3.501 -14.163 1.00 87.56 238 ILE A N 1
ATOM 1895 C CA . ILE A 1 238 ? 5.581 -4.052 -14.238 1.00 87.56 238 ILE A CA 1
ATOM 1896 C C . ILE A 1 238 ? 4.980 -3.801 -15.625 1.00 87.56 238 ILE A C 1
ATOM 1898 O O . ILE A 1 238 ? 4.427 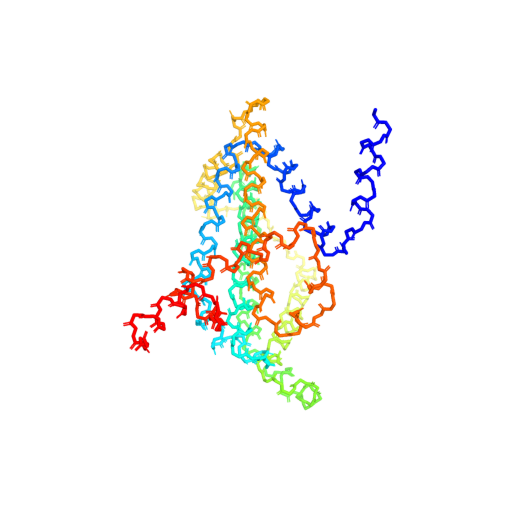-4.711 -16.229 1.00 87.56 238 ILE A O 1
ATOM 1902 N N . LEU A 1 239 ? 5.108 -2.589 -16.162 1.00 86.56 239 LEU A N 1
ATOM 1903 C CA . LEU A 1 239 ? 4.554 -2.236 -17.469 1.00 86.56 239 LEU A CA 1
ATOM 1904 C C . LEU A 1 239 ? 5.247 -2.967 -18.631 1.00 86.56 239 LEU A C 1
ATOM 1906 O O . LEU A 1 239 ? 4.575 -3.321 -19.593 1.00 86.56 239 LEU A O 1
ATOM 1910 N N . GLN A 1 240 ? 6.549 -3.257 -18.543 1.00 84.88 240 GLN A N 1
ATOM 1911 C CA . GLN A 1 240 ? 7.266 -4.023 -19.575 1.00 84.88 240 GLN A CA 1
ATOM 1912 C C . GLN A 1 240 ? 6.788 -5.467 -19.706 1.00 84.88 240 GLN A C 1
ATOM 1914 O O . GLN A 1 240 ? 6.830 -6.025 -20.793 1.00 84.88 240 GLN A O 1
ATOM 1919 N N . SER A 1 241 ? 6.310 -6.063 -18.618 1.00 82.50 241 SER A N 1
ATOM 1920 C CA . SER A 1 241 ? 5.759 -7.425 -18.632 1.00 82.50 241 SER A CA 1
ATOM 1921 C C . SER A 1 241 ? 4.344 -7.519 -19.232 1.00 82.50 241 SER A C 1
ATOM 1923 O O . SER A 1 241 ? 3.715 -8.579 -19.196 1.00 82.50 241 SER A O 1
ATOM 1925 N N . MET A 1 242 ? 3.805 -6.397 -19.726 1.00 81.81 242 MET A N 1
ATOM 1926 C CA . MET A 1 242 ? 2.474 -6.302 -20.312 1.00 81.81 242 MET A CA 1
ATOM 1927 C C . MET A 1 242 ? 2.565 -6.055 -21.816 1.00 81.81 242 MET A C 1
ATOM 1929 O O . MET A 1 242 ? 2.882 -4.947 -22.255 1.00 81.81 242 MET A O 1
ATOM 1933 N N . THR A 1 243 ? 2.194 -7.058 -22.611 1.00 77.06 243 THR A N 1
ATOM 1934 C CA . THR A 1 243 ? 2.253 -7.004 -24.082 1.00 77.06 243 THR A CA 1
ATOM 1935 C C . THR A 1 243 ? 1.437 -5.854 -24.681 1.00 77.06 243 THR A C 1
ATOM 1937 O O . THR A 1 243 ? 1.876 -5.191 -25.618 1.00 77.06 243 THR A O 1
ATOM 1940 N N . TRP A 1 244 ? 0.285 -5.525 -24.092 1.00 73.81 244 TRP A N 1
ATOM 1941 C CA . TRP A 1 244 ? -0.540 -4.388 -24.525 1.00 73.81 244 TRP A CA 1
ATOM 1942 C C . TRP A 1 244 ? 0.104 -3.014 -24.266 1.00 73.81 244 TRP A C 1
ATOM 1944 O O . TRP A 1 244 ? -0.257 -2.035 -24.922 1.00 73.81 244 TRP A O 1
ATOM 1954 N N . VAL A 1 245 ? 1.042 -2.916 -23.315 1.00 79.00 245 VAL A N 1
ATOM 1955 C CA . VAL A 1 245 ? 1.765 -1.669 -23.019 1.00 79.00 245 VAL A CA 1
ATOM 1956 C C . VAL A 1 245 ? 2.971 -1.532 -23.932 1.00 79.00 245 VAL A C 1
ATOM 1958 O O . VAL A 1 245 ? 3.173 -0.465 -24.512 1.00 79.00 245 VAL A O 1
ATOM 1961 N N . THR A 1 246 ? 3.744 -2.605 -24.095 1.00 75.88 246 THR A N 1
ATOM 1962 C CA . THR A 1 246 ? 4.976 -2.588 -24.894 1.00 75.88 246 THR A CA 1
ATOM 1963 C C . THR A 1 246 ? 4.721 -2.366 -26.382 1.00 75.88 246 THR A C 1
ATOM 1965 O O . THR A 1 246 ? 5.569 -1.790 -27.057 1.00 75.88 246 THR A O 1
ATOM 1968 N N . GLN A 1 247 ? 3.540 -2.730 -26.884 1.00 76.44 247 GLN A N 1
ATOM 1969 C CA . GLN A 1 247 ? 3.127 -2.491 -28.272 1.00 76.44 247 GLN A CA 1
ATOM 1970 C C . GLN A 1 247 ? 2.577 -1.075 -28.531 1.00 76.44 247 GLN A C 1
ATOM 1972 O O . GLN A 1 247 ? 2.312 -0.716 -29.678 1.00 76.44 247 GLN A O 1
ATOM 1977 N N . ASN A 1 248 ? 2.375 -0.256 -27.495 1.00 77.81 248 ASN A N 1
ATOM 1978 C CA . ASN A 1 248 ? 1.757 1.059 -27.647 1.00 77.81 248 ASN A CA 1
ATOM 1979 C C . ASN A 1 248 ? 2.774 2.120 -28.113 1.00 77.81 248 ASN A C 1
ATOM 1981 O O . ASN A 1 248 ? 3.866 2.237 -27.556 1.00 77.81 248 ASN A O 1
ATOM 1985 N N . HIS A 1 249 ? 2.381 2.973 -29.065 1.00 67.81 249 HIS A N 1
ATOM 1986 C CA . HIS A 1 249 ? 3.212 4.063 -29.601 1.00 67.81 249 HIS A CA 1
ATOM 1987 C C . HIS A 1 249 ? 3.806 4.962 -28.506 1.00 67.81 249 HIS A C 1
ATOM 1989 O O . HIS A 1 249 ? 4.985 5.303 -28.547 1.00 67.81 249 HIS A O 1
ATOM 1995 N N . GLY A 1 250 ? 3.019 5.286 -27.471 1.00 67.81 250 GLY A N 1
ATOM 1996 C CA . GLY A 1 250 ? 3.473 6.121 -26.350 1.00 67.81 250 GLY A CA 1
ATOM 1997 C C . GLY A 1 250 ? 4.514 5.469 -25.431 1.00 67.81 250 GLY A C 1
ATOM 1998 O O . GLY A 1 250 ? 5.083 6.157 -24.588 1.00 67.81 250 GLY A O 1
ATOM 1999 N N . TRP A 1 251 ? 4.749 4.163 -25.569 1.00 75.12 251 TRP A N 1
ATOM 2000 C CA . TRP A 1 251 ? 5.782 3.421 -24.849 1.00 75.12 251 TRP A CA 1
ATOM 2001 C C . TRP A 1 251 ? 7.070 3.310 -25.673 1.00 75.12 251 TRP A C 1
ATOM 2003 O O . TRP A 1 251 ? 8.153 3.546 -25.138 1.00 75.12 251 TRP A O 1
ATOM 2013 N N . VAL A 1 252 ? 6.938 3.004 -26.969 1.00 70.50 252 VAL A N 1
ATOM 2014 C CA . VAL A 1 252 ? 8.051 2.721 -27.895 1.00 70.50 252 VAL A CA 1
ATOM 2015 C C . VAL A 1 252 ? 8.783 3.986 -28.353 1.00 70.50 252 VAL A C 1
ATOM 2017 O O . VAL A 1 252 ? 10.007 3.992 -28.432 1.00 70.50 252 VAL A O 1
ATOM 2020 N N . GLU A 1 253 ? 8.064 5.075 -28.631 1.00 69.19 253 GLU A N 1
ATOM 2021 C CA . GLU A 1 253 ? 8.649 6.298 -29.218 1.00 69.19 253 GLU A CA 1
ATOM 2022 C C . GLU A 1 253 ? 9.197 7.279 -28.171 1.00 69.19 253 GLU A C 1
ATOM 2024 O O . GLU A 1 253 ? 9.527 8.426 -28.476 1.00 69.19 253 GLU A O 1
ATOM 2029 N N . THR A 1 254 ? 9.286 6.857 -26.911 1.00 73.69 254 THR A N 1
ATOM 2030 C CA . THR A 1 254 ? 9.701 7.754 -25.836 1.00 73.69 254 THR A CA 1
ATOM 2031 C C . THR A 1 254 ? 11.209 7.993 -25.882 1.00 73.69 254 THR A C 1
ATOM 2033 O O . THR A 1 254 ? 11.984 7.045 -25.899 1.00 73.69 254 THR A O 1
ATOM 2036 N N . SER A 1 255 ? 11.648 9.253 -25.865 1.00 72.69 255 SER A N 1
ATOM 2037 C CA . SER A 1 255 ? 13.076 9.618 -25.892 1.00 72.69 255 SER A CA 1
ATOM 2038 C C . SER A 1 255 ? 13.547 10.386 -24.652 1.00 72.69 255 SER A C 1
ATOM 2040 O O . SER A 1 255 ? 14.709 10.787 -24.591 1.00 72.69 255 SER A O 1
ATOM 2042 N N . GLY A 1 256 ? 12.657 10.652 -23.692 1.00 78.06 256 GLY A N 1
ATOM 2043 C CA . GLY A 1 256 ? 12.946 11.448 -22.503 1.00 78.06 256 GLY A CA 1
ATOM 2044 C C . GLY A 1 256 ? 13.200 10.620 -21.241 1.00 78.06 256 GLY A C 1
ATOM 2045 O O . GLY A 1 256 ? 13.896 9.607 -21.251 1.00 78.06 256 GLY A O 1
ATOM 2046 N N . ALA A 1 257 ? 12.664 11.093 -20.114 1.00 79.44 257 ALA A N 1
ATOM 2047 C CA . ALA A 1 257 ? 12.917 10.529 -18.791 1.00 79.44 257 ALA A CA 1
ATOM 2048 C C . ALA A 1 257 ? 12.481 9.061 -18.662 1.00 79.44 257 ALA A C 1
ATOM 2050 O O . ALA A 1 257 ? 13.191 8.274 -18.037 1.00 79.44 257 ALA A O 1
ATOM 2051 N N . LEU A 1 258 ? 11.347 8.673 -19.254 1.00 84.12 258 LEU A N 1
ATOM 2052 C CA . LEU A 1 258 ? 10.873 7.289 -19.204 1.00 84.12 258 LEU A CA 1
ATOM 2053 C C . LEU A 1 258 ? 11.833 6.348 -19.943 1.00 84.12 258 LEU A C 1
ATOM 2055 O O . LEU A 1 258 ? 12.074 5.246 -19.453 1.00 84.12 258 LEU A O 1
ATOM 2059 N N . ARG A 1 259 ? 12.439 6.795 -21.054 1.00 84.69 259 ARG A N 1
ATOM 2060 C CA . ARG A 1 259 ? 13.412 6.000 -21.820 1.00 84.69 259 ARG A CA 1
ATOM 2061 C C . ARG A 1 259 ? 14.614 5.613 -20.967 1.00 84.69 259 ARG A C 1
ATOM 2063 O O . ARG A 1 259 ? 15.017 4.458 -20.986 1.00 84.69 259 ARG A O 1
ATOM 2070 N N . THR A 1 260 ? 15.113 6.537 -20.144 1.00 84.75 260 THR A N 1
ATOM 2071 C CA . THR A 1 260 ? 16.195 6.256 -19.186 1.00 84.75 260 THR A CA 1
ATOM 2072 C C . THR A 1 260 ? 15.806 5.171 -18.180 1.00 84.75 260 THR A C 1
ATOM 2074 O O . THR A 1 260 ? 16.602 4.278 -17.913 1.00 84.75 260 THR A O 1
ATOM 2077 N N . PHE A 1 261 ? 14.582 5.198 -17.639 1.00 86.69 261 PHE A N 1
ATOM 2078 C CA . PHE A 1 261 ? 14.122 4.130 -16.740 1.00 86.69 261 PHE A CA 1
ATOM 2079 C C . PHE A 1 261 ? 13.891 2.803 -17.469 1.00 86.69 261 PHE A C 1
ATOM 2081 O O . PHE A 1 261 ? 14.130 1.752 -16.881 1.00 86.69 261 PHE A O 1
ATOM 2088 N N . GLN A 1 262 ? 13.452 2.838 -18.730 1.00 86.00 262 GLN A N 1
ATOM 2089 C CA . GLN A 1 262 ? 13.355 1.647 -19.575 1.00 86.00 262 GLN A CA 1
ATOM 2090 C C . GLN A 1 262 ? 14.742 1.036 -19.820 1.00 86.00 262 GLN A C 1
ATOM 2092 O O . GLN A 1 262 ? 14.898 -0.162 -19.615 1.00 86.00 262 GLN A O 1
ATOM 2097 N N . ASP A 1 263 ? 15.757 1.836 -20.155 1.00 85.62 263 ASP A N 1
ATOM 2098 C CA . ASP A 1 263 ? 17.139 1.356 -20.311 1.00 85.62 263 ASP A CA 1
ATOM 2099 C C . ASP A 1 263 ? 17.673 0.749 -19.010 1.00 85.62 263 ASP A C 1
ATOM 2101 O O . ASP A 1 263 ? 18.094 -0.403 -18.985 1.00 85.62 263 ASP A O 1
ATOM 2105 N N . TRP A 1 264 ? 17.545 1.464 -17.889 1.00 85.19 264 TRP A N 1
ATOM 2106 C CA . TRP A 1 264 ? 17.985 0.945 -16.590 1.00 85.19 264 TRP A CA 1
ATOM 2107 C C . TRP A 1 264 ? 17.258 -0.330 -16.183 1.00 85.19 264 TRP A C 1
ATOM 2109 O O . TRP A 1 264 ? 17.835 -1.189 -15.520 1.00 85.19 264 TRP A O 1
ATOM 2119 N N . SER A 1 265 ? 15.979 -0.460 -16.538 1.00 84.12 265 SER A N 1
ATOM 2120 C CA . SER A 1 265 ? 15.248 -1.689 -16.256 1.00 84.12 265 SER A CA 1
ATOM 2121 C C . SER A 1 265 ? 15.845 -2.867 -17.024 1.00 84.12 265 SER A C 1
ATOM 2123 O O . SER A 1 265 ? 16.072 -3.895 -16.396 1.00 84.12 265 SER A O 1
ATOM 2125 N N . VAL A 1 266 ? 16.193 -2.694 -18.308 1.00 81.94 266 VAL A N 1
ATOM 2126 C CA . VAL A 1 266 ? 16.861 -3.716 -19.134 1.00 81.94 266 VAL A CA 1
ATOM 2127 C C . VAL A 1 266 ? 18.206 -4.106 -18.524 1.00 81.94 266 VAL A C 1
ATOM 2129 O O . VAL A 1 266 ? 18.457 -5.291 -18.337 1.00 81.94 266 VAL A O 1
ATOM 2132 N N . ASP A 1 267 ? 19.010 -3.136 -18.084 1.00 82.12 267 ASP A N 1
ATOM 2133 C CA . ASP A 1 267 ? 20.308 -3.410 -17.445 1.00 82.12 267 ASP A CA 1
ATOM 2134 C C . ASP A 1 267 ? 20.182 -4.252 -16.160 1.00 82.12 267 ASP A C 1
ATOM 2136 O O . ASP A 1 267 ? 21.063 -5.046 -15.821 1.00 82.12 267 ASP A O 1
ATOM 2140 N N . ILE A 1 268 ? 19.086 -4.080 -15.414 1.00 81.81 268 ILE A N 1
ATOM 2141 C CA . ILE A 1 268 ? 18.875 -4.734 -14.115 1.00 81.81 268 ILE A CA 1
ATOM 2142 C C . ILE A 1 268 ? 18.078 -6.048 -14.258 1.00 81.81 268 ILE A C 1
ATOM 2144 O O . ILE A 1 268 ? 18.192 -6.925 -13.389 1.00 81.81 268 ILE A O 1
ATOM 2148 N N . LYS A 1 269 ? 17.322 -6.239 -15.353 1.00 79.88 269 LYS A N 1
ATOM 2149 C CA . LYS A 1 269 ? 16.555 -7.467 -15.648 1.00 79.88 269 LYS A CA 1
ATOM 2150 C C . LYS A 1 269 ? 17.377 -8.748 -15.437 1.00 79.88 269 LYS A C 1
ATOM 2152 O O . LYS A 1 269 ? 16.885 -9.607 -14.708 1.00 79.88 269 LYS A O 1
ATOM 2157 N N . PRO A 1 270 ? 18.622 -8.883 -15.940 1.00 75.94 270 PRO A N 1
ATOM 2158 C CA . PRO A 1 270 ? 19.439 -10.084 -15.748 1.00 75.94 270 PRO A CA 1
ATOM 2159 C C . PRO A 1 270 ? 19.692 -10.494 -14.294 1.00 75.94 270 PRO A C 1
ATOM 2161 O O . PRO A 1 270 ? 19.857 -11.675 -13.977 1.00 75.94 270 PRO A O 1
ATOM 2164 N N . LEU A 1 271 ? 19.758 -9.518 -13.391 1.00 77.12 271 LEU A N 1
ATOM 2165 C CA . LEU A 1 271 ? 19.985 -9.765 -11.972 1.00 77.12 271 LEU A CA 1
ATOM 2166 C C . LEU A 1 271 ? 18.674 -10.101 -11.251 1.00 77.12 271 LEU A C 1
ATOM 2168 O O . LEU A 1 271 ? 18.648 -10.943 -10.347 1.00 77.12 271 LEU A O 1
ATOM 2172 N N . LEU A 1 272 ? 17.587 -9.449 -11.663 1.00 80.38 272 LEU A N 1
ATOM 2173 C CA . LEU A 1 272 ? 16.268 -9.629 -11.074 1.00 80.38 272 LEU A CA 1
ATOM 2174 C C . LEU A 1 272 ? 15.539 -10.878 -11.582 1.00 80.38 272 LEU A C 1
ATOM 2176 O O . LEU A 1 272 ? 14.832 -11.486 -10.787 1.00 80.38 272 LEU A O 1
ATOM 2180 N N . SER A 1 273 ? 15.734 -11.306 -12.832 1.00 77.81 273 SER A N 1
ATOM 2181 C CA . SER A 1 273 ? 15.086 -12.497 -13.416 1.00 77.81 273 SER A CA 1
ATOM 2182 C C . SER A 1 273 ? 15.414 -13.783 -12.656 1.00 77.81 273 SER A C 1
ATOM 2184 O O . SER A 1 273 ? 14.592 -14.689 -12.569 1.00 77.81 273 SER A O 1
ATOM 2186 N N . LYS A 1 274 ? 16.573 -13.827 -11.987 1.00 74.12 274 LYS A N 1
ATOM 2187 C CA . LYS A 1 274 ? 16.948 -14.917 -11.069 1.00 74.12 274 LYS A CA 1
ATOM 2188 C C . LYS A 1 274 ? 16.011 -15.058 -9.863 1.00 74.12 274 LYS A C 1
ATOM 2190 O O . LYS A 1 274 ? 15.994 -16.110 -9.233 1.00 74.12 274 LYS A O 1
ATOM 2195 N N . HIS A 1 275 ? 15.281 -14.001 -9.510 1.00 76.06 275 HIS A N 1
ATOM 2196 C CA . HIS A 1 275 ? 14.463 -13.918 -8.297 1.00 76.06 275 HIS A CA 1
ATOM 2197 C C . HIS A 1 275 ? 12.993 -13.559 -8.577 1.00 76.06 275 HIS A C 1
ATOM 2199 O O . HIS A 1 275 ? 12.133 -13.832 -7.738 1.00 76.06 275 HIS A O 1
ATOM 2205 N N . LEU A 1 276 ? 12.702 -12.936 -9.723 1.00 76.56 276 LEU A N 1
ATOM 2206 C CA . LEU A 1 276 ? 11.386 -12.458 -10.137 1.00 76.56 276 LEU A CA 1
ATOM 2207 C C . LEU A 1 276 ? 10.949 -13.191 -11.409 1.00 76.56 276 LEU A C 1
ATOM 2209 O O . LEU A 1 276 ? 11.412 -12.888 -12.503 1.00 76.56 276 LEU A O 1
ATOM 2213 N N . LEU A 1 277 ? 10.006 -14.118 -11.250 1.00 66.81 277 LEU A N 1
ATOM 2214 C CA . LEU A 1 277 ? 9.485 -15.010 -12.290 1.00 66.81 277 LEU A CA 1
ATOM 2215 C C . LEU A 1 277 ? 8.756 -14.273 -13.422 1.00 66.81 277 LEU A C 1
ATOM 2217 O O . LEU A 1 277 ? 8.548 -14.842 -14.485 1.00 66.81 277 LEU A O 1
ATOM 2221 N N . PHE A 1 278 ? 8.359 -13.014 -13.211 1.00 75.31 278 PHE A N 1
ATOM 2222 C CA . PHE A 1 278 ? 7.715 -12.199 -14.244 1.00 75.31 278 PHE A CA 1
ATOM 2223 C C . PHE A 1 278 ? 8.703 -11.472 -15.166 1.00 75.31 278 PHE A C 1
ATOM 2225 O O . PHE A 1 278 ? 8.278 -10.791 -16.100 1.00 75.31 278 PHE A O 1
ATOM 2232 N N . ILE A 1 279 ? 10.009 -11.573 -14.907 1.00 69.62 279 ILE A N 1
ATOM 2233 C CA . ILE A 1 279 ? 11.042 -10.967 -15.745 1.00 69.62 279 ILE A CA 1
ATOM 2234 C C . ILE A 1 279 ? 11.612 -12.050 -16.657 1.00 69.62 279 ILE A C 1
ATOM 2236 O O . ILE A 1 279 ? 12.448 -12.849 -16.240 1.00 69.62 279 ILE A O 1
ATOM 2240 N N . GLU A 1 280 ? 11.153 -12.054 -17.903 1.00 62.72 280 GLU A N 1
ATOM 2241 C CA . GLU A 1 280 ? 11.706 -12.892 -18.962 1.00 62.72 280 GLU A CA 1
ATOM 2242 C C . GLU A 1 280 ? 12.904 -12.182 -19.602 1.00 62.72 280 GLU A C 1
ATOM 2244 O O . GLU A 1 280 ? 12.900 -10.955 -19.752 1.00 62.72 280 GLU A O 1
ATOM 2249 N N . LEU A 1 281 ? 13.948 -12.955 -19.905 1.00 62.28 281 LEU A N 1
ATOM 2250 C CA . LEU A 1 281 ? 15.122 -12.469 -20.623 1.00 62.28 281 LEU A CA 1
ATOM 2251 C C . LEU A 1 281 ? 14.869 -12.633 -22.117 1.00 62.28 281 LEU A C 1
ATOM 2253 O O . LEU A 1 281 ? 14.570 -13.738 -22.571 1.00 62.28 281 LEU A O 1
ATOM 2257 N N . GLU A 1 282 ? 14.997 -11.548 -22.870 1.00 58.53 282 GLU A N 1
ATOM 2258 C CA . GLU A 1 282 ? 14.944 -11.608 -24.330 1.00 58.53 282 GLU A CA 1
ATOM 2259 C C . GLU A 1 282 ? 16.327 -12.010 -24.882 1.00 58.53 282 GLU A C 1
ATOM 2261 O O . GLU A 1 282 ? 17.355 -11.702 -24.265 1.00 58.53 282 GLU A O 1
ATOM 2266 N N . PRO A 1 283 ? 16.399 -12.701 -26.037 1.00 46.84 283 PRO A N 1
ATOM 2267 C CA . PRO A 1 283 ? 17.676 -12.979 -26.689 1.00 46.84 283 PRO A CA 1
ATOM 2268 C C . PRO A 1 283 ? 18.376 -11.654 -27.036 1.00 46.84 283 PRO A C 1
ATOM 2270 O O . PRO A 1 283 ? 17.884 -10.882 -27.858 1.00 46.84 283 PRO A O 1
ATOM 2273 N N . GLY A 1 284 ? 19.503 -11.382 -26.367 1.00 54.00 284 GLY A N 1
ATOM 2274 C CA . GLY A 1 284 ? 20.234 -10.108 -26.421 1.00 54.00 284 GLY A CA 1
ATOM 2275 C C . GLY A 1 284 ? 20.397 -9.398 -25.068 1.00 54.00 284 GLY A C 1
ATOM 2276 O O . GLY A 1 284 ? 21.237 -8.507 -24.953 1.00 54.00 284 GLY A O 1
ATOM 2277 N N . ASP A 1 285 ? 19.668 -9.804 -24.022 1.00 57.38 285 ASP A N 1
ATOM 2278 C CA . ASP A 1 285 ? 19.964 -9.371 -22.651 1.00 57.38 285 ASP A CA 1
ATOM 2279 C C . ASP A 1 285 ? 21.315 -9.976 -22.221 1.00 57.38 285 ASP A C 1
ATOM 2281 O O . ASP A 1 285 ? 21.527 -11.177 -22.372 1.00 57.38 285 ASP A O 1
ATOM 2285 N N . ALA A 1 286 ? 22.234 -9.180 -21.659 1.00 54.38 286 ALA A N 1
ATOM 2286 C CA . ALA A 1 286 ? 23.655 -9.526 -21.440 1.00 54.38 286 ALA A CA 1
ATOM 2287 C C . ALA A 1 286 ? 23.951 -10.854 -20.691 1.00 54.38 286 ALA A C 1
ATOM 2289 O O . ALA A 1 286 ? 25.084 -11.335 -20.690 1.00 54.38 286 ALA A O 1
ATOM 2290 N N . VAL A 1 287 ? 22.958 -11.471 -20.040 1.00 49.19 287 VAL A N 1
ATOM 2291 C CA . VAL A 1 287 ? 23.081 -12.811 -19.434 1.00 49.19 287 VAL A CA 1
ATOM 2292 C C . VAL A 1 287 ? 22.794 -13.945 -20.419 1.00 49.19 287 VAL A C 1
ATOM 2294 O O . VAL A 1 287 ? 23.375 -15.014 -20.253 1.00 49.19 287 VAL A O 1
ATOM 2297 N N . VAL A 1 288 ? 21.981 -13.731 -21.454 1.00 50.69 288 VAL A N 1
ATOM 2298 C CA . VAL A 1 288 ? 21.836 -14.689 -22.560 1.00 50.69 288 VAL A CA 1
ATOM 2299 C C . VAL A 1 288 ? 23.145 -14.772 -23.336 1.00 50.69 288 VAL A C 1
ATOM 2301 O O . VAL A 1 288 ? 23.599 -15.875 -23.583 1.00 50.69 288 VAL A O 1
ATOM 2304 N N . GLU A 1 289 ? 23.833 -13.650 -23.572 1.00 51.56 289 GLU A N 1
ATOM 2305 C CA . GLU A 1 289 ? 25.136 -13.646 -24.255 1.00 51.56 289 GLU A CA 1
ATOM 2306 C C . GLU A 1 289 ? 26.236 -14.346 -23.426 1.00 51.56 289 GLU A C 1
ATOM 2308 O O . GLU A 1 289 ? 27.072 -15.055 -23.977 1.00 51.56 289 GLU A O 1
ATOM 2313 N N . PHE A 1 290 ? 26.216 -14.229 -22.088 1.00 52.69 290 PHE A N 1
ATOM 2314 C CA . PHE A 1 290 ? 27.132 -14.983 -21.215 1.00 52.69 290 PHE A CA 1
ATOM 2315 C C . PHE A 1 290 ? 26.801 -16.485 -21.180 1.00 52.69 290 PHE A C 1
ATOM 2317 O O . PHE A 1 290 ? 27.704 -17.315 -21.174 1.00 52.69 290 PHE A O 1
ATOM 2324 N N . ILE A 1 291 ? 25.517 -16.857 -21.169 1.00 53.09 291 ILE A N 1
ATOM 2325 C CA . ILE A 1 291 ? 25.094 -18.266 -21.177 1.00 53.09 291 ILE A CA 1
ATOM 2326 C C . ILE A 1 291 ? 25.312 -18.903 -22.561 1.00 53.09 291 ILE A C 1
ATOM 2328 O O . ILE A 1 291 ? 25.769 -20.040 -22.626 1.00 53.09 291 ILE A O 1
ATOM 2332 N N . GLU A 1 292 ? 25.049 -18.194 -23.659 1.00 53.28 292 GLU A N 1
ATOM 2333 C CA . GLU A 1 292 ? 25.320 -18.656 -25.027 1.00 53.28 292 GLU A CA 1
ATOM 2334 C C . GLU A 1 292 ? 26.824 -18.794 -25.280 1.00 53.28 292 GLU A C 1
ATOM 2336 O O . GLU A 1 292 ? 27.248 -19.843 -25.758 1.00 53.28 292 GLU A O 1
ATOM 2341 N N . ASN A 1 293 ? 27.647 -17.823 -24.870 1.00 54.41 293 ASN A N 1
ATOM 2342 C CA . ASN A 1 293 ? 29.099 -17.911 -25.060 1.00 54.41 293 ASN A CA 1
ATOM 2343 C C . ASN A 1 293 ? 29.769 -18.983 -24.181 1.00 54.41 293 ASN A C 1
ATOM 2345 O O . ASN A 1 293 ? 30.757 -19.579 -24.605 1.00 54.41 293 ASN A O 1
ATOM 2349 N N . GLU A 1 294 ? 29.262 -19.251 -22.971 1.00 57.28 294 GLU A N 1
ATOM 2350 C CA . GLU A 1 294 ? 29.889 -20.214 -22.049 1.00 57.28 294 GLU A CA 1
ATOM 2351 C C . GLU A 1 294 ? 29.323 -21.647 -22.190 1.00 57.28 294 GLU A C 1
ATOM 2353 O O . GLU A 1 294 ? 30.034 -22.613 -21.913 1.00 57.28 294 GLU A O 1
ATOM 2358 N N . ILE A 1 295 ? 28.058 -21.820 -22.612 1.00 51.41 295 ILE A N 1
ATOM 2359 C CA . ILE A 1 295 ? 27.403 -23.145 -22.730 1.00 51.41 295 ILE A CA 1
ATOM 2360 C C . ILE A 1 295 ? 27.278 -23.621 -24.185 1.00 51.41 295 ILE A C 1
ATOM 2362 O O . ILE A 1 295 ? 27.373 -24.825 -24.429 1.00 51.41 295 ILE A O 1
ATOM 2366 N N . LEU A 1 296 ? 27.062 -22.718 -25.145 1.00 50.69 296 LEU A N 1
ATOM 2367 C CA . LEU A 1 296 ? 26.804 -23.054 -26.553 1.00 50.69 296 LEU A CA 1
ATOM 2368 C C . LEU A 1 296 ? 27.955 -22.685 -27.497 1.00 50.69 296 LEU A C 1
ATOM 2370 O O . LEU A 1 296 ? 27.747 -22.722 -28.703 1.00 50.69 296 LEU A O 1
ATOM 2374 N N . GLY A 1 297 ? 29.136 -22.374 -26.950 1.00 41.91 297 GLY A N 1
ATOM 2375 C CA . GLY A 1 297 ? 30.300 -21.876 -27.682 1.00 41.91 297 GLY A CA 1
ATOM 2376 C C . GLY A 1 297 ? 30.476 -22.449 -29.092 1.00 41.91 297 GLY A C 1
ATOM 2377 O O . GLY A 1 297 ? 30.679 -23.655 -29.258 1.00 41.91 297 GLY A O 1
ATOM 2378 N N . ASP A 1 298 ? 30.446 -21.540 -30.065 1.00 42.75 298 ASP A N 1
ATOM 2379 C CA . ASP A 1 298 ? 31.262 -21.627 -31.277 1.00 42.75 298 ASP A CA 1
ATOM 2380 C C . ASP A 1 298 ? 32.650 -21.023 -30.994 1.00 42.75 298 ASP A C 1
ATOM 2382 O O . ASP A 1 298 ? 32.716 -19.928 -30.381 1.00 42.75 298 ASP A O 1
#

Sequence (298 aa):
MGNFFNNFWNTISLLAWSDWLTLIILIIFVIRGFIQGLAKEIISLIFVILAIIIAWLYYDEFANTFLSNWISSESQSIFALSFGFIFIGSWLIKEGFYRLTAYCSRIVNPCDLNRPFAMSVITLIIAIISYNYLGIISDIKAIEATIVNESLRNFVAFVIVLMAFILATLALSKILNIKIDNEGPCFMEPGFSRFIRIFSSIDVLINARNIGGLKNNLFGSILGLFKGGIFVLIIVLILQSMTWVTQNHGWVETSGALRTFQDWSVDIKPLLSKHLLFIELEPGDAVVEFIENEILGD

Secondary structure (DSSP, 8-state):
-HHHHHHHHHHHHT--HHHHHHHHHHHHHHHHHHHHHHHHHHHHHHHHHHHHHHHHHHHHHHHHHTGGGT----HHHHHHHHHHHHHHHHHHHHHHHHHHHHHHTT--SGGGGHHHHHHHHHHHHHHHHHHHTTHHHHT-HHHHHH---HHHHHHHHHHHHHHHHHHHHHHHHHHTT----SSS--TTHHHHHHHHHHHHHHHHHHHTTT---HHHHHH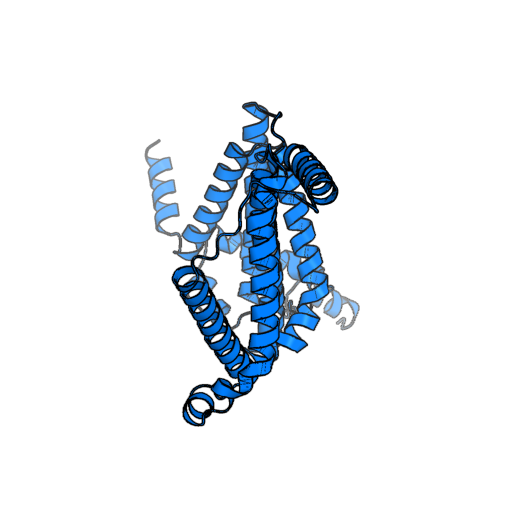HHHHHHHHHHHHHHHHHHHHHT-HHHHTSHHHHT--SHHHHHHHHHHHHHHHHTTT-TT-PPPTTSHHHHHHHHHHS--